Protein AF-A0AAW2J0L0-F1 (afdb_monomer_lite)

Radius of gyration: 29.51 Å; chains: 1; bounding box: 84×57×70 Å

Foldseek 3Di:
DLLVVLVVLLVVLVVLLVLLLVLLVLLLVVVVVVVVVPPPPPDDDDDDDDDDDPPPDDDDDDDDDDDDDDDDDDDDDDDDDDPPPPPPPDDDRSDPVSSVVSLVVLVVSAQDPVNLVVLLVVLVVCVVVVVLVVSLSSLVSNLSSNLLSVLSSVLSVVVVVDSDDDPVVSDSVVSSVVVVVVCVPPCSNVSDDPVSD

pLDDT: mean 77.96, std 20.09, range [37.66, 97.5]

Secondary structure (DSSP, 8-state):
-HHHHHHHHHHHHHHHHHHHHHHHHHHHHHHHHHHHHSS------------------------------------------------TT---TT-HHHHHHHHHHHHHTSPPHHHHHHHHHHHHHHHHTT-HHHHHHHHHHHHHHHHHHHHHHHHHHHHHH-----TTT--HHHHHHHHHHHGGGSGGGTTS-GGG-

Structure (mmCIF, N/CA/C/O backbone):
data_AF-A0AAW2J0L0-F1
#
_entry.id   AF-A0AAW2J0L0-F1
#
loop_
_atom_site.group_PDB
_atom_site.id
_atom_site.type_symbol
_atom_site.label_atom_id
_atom_site.label_alt_id
_atom_site.label_comp_id
_atom_site.label_asym_id
_atom_site.label_entity_id
_atom_site.label_seq_id
_atom_site.pdbx_PDB_ins_code
_atom_site.Cartn_x
_atom_site.Cartn_y
_atom_site.Cartn_z
_atom_site.occupancy
_atom_site.B_iso_or_equiv
_atom_site.auth_seq_id
_atom_site.auth_comp_id
_atom_site.auth_asym_id
_atom_site.auth_atom_id
_atom_site.pdbx_PDB_model_num
ATOM 1 N N . MET A 1 1 ? 1.566 -3.175 20.434 1.00 68.94 1 MET A N 1
ATOM 2 C CA . MET A 1 1 ? 2.032 -4.241 19.524 1.00 68.94 1 MET A CA 1
ATOM 3 C C . MET A 1 1 ? 1.519 -4.014 18.107 1.00 68.94 1 MET A C 1
ATOM 5 O O . MET A 1 1 ? 2.271 -3.437 17.339 1.00 68.94 1 MET A O 1
ATOM 9 N N . LEU A 1 2 ? 0.236 -4.248 17.801 1.00 86.75 2 LEU A N 1
ATOM 10 C CA . LEU A 1 2 ? -0.298 -4.192 16.422 1.00 86.75 2 LEU A CA 1
ATOM 11 C C . LEU A 1 2 ? -0.140 -2.842 15.687 1.00 86.75 2 LEU A C 1
ATOM 13 O O . LEU A 1 2 ? 0.216 -2.787 14.516 1.00 86.75 2 LEU A O 1
ATOM 17 N N . ASN A 1 3 ? -0.340 -1.721 16.390 1.00 90.69 3 ASN A N 1
ATOM 18 C CA . ASN A 1 3 ? -0.096 -0.388 15.819 1.00 90.69 3 ASN A CA 1
ATOM 19 C C . ASN A 1 3 ? 1.357 -0.191 15.351 1.00 90.69 3 ASN A C 1
ATOM 21 O O . ASN A 1 3 ? 1.597 0.557 14.407 1.00 90.69 3 ASN A O 1
ATOM 25 N N . GLY A 1 4 ? 2.322 -0.812 16.034 1.00 93.31 4 GLY A N 1
ATOM 26 C CA . GLY A 1 4 ? 3.730 -0.762 15.642 1.00 93.31 4 GLY A CA 1
ATOM 27 C C . GLY A 1 4 ? 3.968 -1.555 14.363 1.00 93.31 4 GLY A C 1
ATOM 28 O O . GLY A 1 4 ? 4.571 -1.031 13.436 1.00 93.31 4 GLY A O 1
ATOM 29 N N . GLU A 1 5 ? 3.398 -2.756 14.279 1.00 94.00 5 GLU A N 1
ATOM 30 C CA . GLU A 1 5 ? 3.517 -3.650 13.121 1.00 94.00 5 GLU A CA 1
ATOM 31 C C . GLU A 1 5 ? 2.968 -3.017 11.836 1.00 94.00 5 GLU A C 1
ATOM 33 O O . GLU A 1 5 ? 3.627 -3.075 10.801 1.00 94.00 5 GLU A O 1
ATOM 38 N N . TYR A 1 6 ? 1.816 -2.337 11.888 1.00 95.94 6 TYR A N 1
ATOM 39 C CA . TYR A 1 6 ? 1.281 -1.647 10.707 1.00 95.94 6 TYR A CA 1
ATOM 40 C C . TYR A 1 6 ? 2.125 -0.4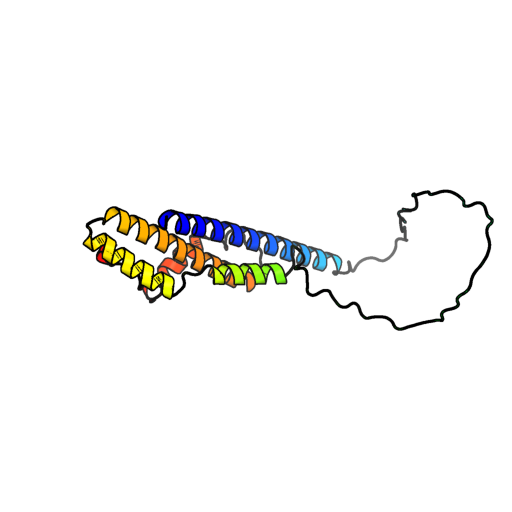45 10.276 1.00 95.94 6 TYR A C 1
ATOM 42 O O . TYR A 1 6 ? 2.307 -0.222 9.080 1.00 95.94 6 TYR A O 1
ATOM 50 N N . ASN A 1 7 ? 2.678 0.319 11.224 1.00 96.25 7 ASN A N 1
ATOM 51 C CA . ASN A 1 7 ? 3.585 1.418 10.884 1.00 96.25 7 ASN A CA 1
ATOM 52 C C . ASN A 1 7 ? 4.898 0.894 10.291 1.00 96.25 7 ASN A C 1
ATOM 54 O O . ASN A 1 7 ? 5.348 1.397 9.265 1.00 96.25 7 ASN A O 1
ATOM 58 N N . GLU A 1 8 ? 5.465 -0.162 10.873 1.00 96.56 8 GLU A N 1
ATOM 59 C CA . GLU A 1 8 ? 6.634 -0.845 10.319 1.00 96.56 8 GLU A CA 1
ATOM 60 C C . GLU A 1 8 ? 6.329 -1.421 8.927 1.00 96.56 8 GLU A C 1
ATOM 62 O O . GLU A 1 8 ? 7.157 -1.352 8.020 1.00 96.56 8 GLU A O 1
ATOM 67 N N . GLY A 1 9 ? 5.114 -1.934 8.724 1.00 96.19 9 GLY A N 1
ATOM 68 C CA . GLY A 1 9 ? 4.607 -2.369 7.428 1.00 96.19 9 GLY A CA 1
ATOM 69 C C . GLY A 1 9 ? 4.620 -1.245 6.392 1.00 96.19 9 GLY A C 1
ATOM 70 O O . GLY A 1 9 ? 5.128 -1.443 5.290 1.00 96.19 9 GLY A O 1
ATOM 71 N N . VAL A 1 10 ? 4.137 -0.047 6.746 1.00 96.56 10 VAL A N 1
ATOM 72 C CA . VAL A 1 10 ? 4.194 1.140 5.869 1.00 96.56 10 VAL A CA 1
ATOM 73 C C . VAL A 1 10 ? 5.639 1.470 5.494 1.00 96.56 10 VAL A C 1
ATOM 75 O O . VAL A 1 10 ? 5.937 1.705 4.323 1.00 96.56 10 VAL A O 1
ATOM 78 N N . GLU A 1 11 ? 6.553 1.456 6.465 1.00 97.00 11 GLU A N 1
ATOM 79 C CA . GLU A 1 11 ? 7.970 1.713 6.203 1.00 97.00 11 GLU A CA 1
ATOM 80 C C . GLU A 1 11 ? 8.593 0.658 5.284 1.00 97.00 11 GLU A C 1
ATOM 82 O O . GLU A 1 11 ? 9.362 1.000 4.385 1.00 97.00 11 GLU A O 1
ATOM 87 N N . LYS A 1 12 ? 8.271 -0.625 5.489 1.00 97.50 12 LYS A N 1
ATOM 88 C CA . LYS A 1 12 ? 8.741 -1.729 4.641 1.00 97.50 12 LYS A CA 1
ATOM 89 C C . LYS A 1 12 ? 8.243 -1.564 3.212 1.00 97.50 12 LYS A C 1
ATOM 91 O O . LYS A 1 12 ? 9.057 -1.613 2.293 1.00 97.50 12 LYS A O 1
ATOM 96 N N . VAL A 1 13 ? 6.951 -1.293 3.026 1.00 97.31 13 VAL A N 1
ATOM 97 C CA . VAL A 1 13 ? 6.368 -1.012 1.705 1.00 97.31 13 VAL A CA 1
ATOM 98 C C . VAL A 1 13 ? 7.132 0.117 1.012 1.00 97.31 13 VAL A C 1
ATOM 100 O O . VAL A 1 13 ? 7.551 -0.048 -0.133 1.00 97.31 13 VAL A O 1
ATOM 103 N N . GLY A 1 14 ? 7.397 1.221 1.718 1.00 95.50 14 GLY A N 1
ATOM 104 C CA . GLY A 1 14 ? 8.197 2.328 1.191 1.00 95.50 14 GLY A CA 1
ATOM 105 C C . GLY A 1 14 ? 9.616 1.907 0.794 1.00 95.50 14 GLY A C 1
ATOM 106 O O . GLY A 1 14 ? 10.058 2.200 -0.313 1.00 95.50 14 GLY A O 1
ATOM 107 N N . LYS A 1 15 ? 10.319 1.160 1.654 1.00 96.38 15 LYS A N 1
ATOM 108 C CA . LYS A 1 15 ? 11.684 0.665 1.386 1.00 96.38 15 LYS A CA 1
ATOM 109 C C . LYS A 1 15 ? 11.741 -0.209 0.130 1.00 96.38 15 LYS A C 1
ATOM 111 O O . LYS A 1 15 ? 12.610 -0.004 -0.719 1.00 96.38 15 LYS A O 1
ATOM 116 N N . TYR A 1 16 ? 10.815 -1.156 -0.011 1.00 96.88 16 TYR A N 1
ATOM 117 C CA . TYR A 1 16 ? 10.773 -2.050 -1.171 1.00 96.88 16 TYR A CA 1
ATOM 118 C C . TYR A 1 16 ? 10.350 -1.334 -2.453 1.00 96.88 16 TYR A C 1
ATOM 120 O O . TYR A 1 16 ? 10.916 -1.608 -3.510 1.00 96.88 16 TYR A O 1
ATOM 128 N N . LEU A 1 17 ? 9.431 -0.369 -2.366 1.00 95.00 17 LEU A N 1
ATOM 129 C CA . LEU A 1 17 ? 9.056 0.466 -3.503 1.00 95.00 17 LEU A CA 1
ATOM 130 C C . LEU A 1 17 ? 10.230 1.329 -3.988 1.00 95.00 17 LEU A C 1
ATOM 132 O O . LEU A 1 17 ? 10.528 1.348 -5.180 1.00 95.00 17 LEU A O 1
ATOM 136 N N . THR A 1 18 ? 10.940 1.995 -3.075 1.00 94.44 18 THR A N 1
ATOM 137 C CA . THR A 1 18 ? 12.140 2.774 -3.414 1.00 94.44 18 THR A CA 1
ATOM 138 C C . THR A 1 18 ? 13.200 1.889 -4.062 1.00 94.44 18 THR A C 1
ATOM 140 O O . THR A 1 18 ? 13.806 2.271 -5.064 1.00 94.44 18 THR A O 1
ATOM 143 N N . ARG A 1 19 ? 13.400 0.671 -3.537 1.00 94.19 19 ARG A N 1
ATOM 144 C CA . ARG A 1 19 ? 14.315 -0.300 -4.142 1.00 94.19 19 ARG A CA 1
ATOM 145 C C . ARG A 1 19 ? 13.888 -0.657 -5.565 1.00 94.19 19 ARG A C 1
ATOM 147 O O . ARG A 1 19 ? 14.735 -0.640 -6.453 1.00 94.19 19 ARG A O 1
ATOM 154 N N . TYR A 1 20 ? 12.606 -0.939 -5.781 1.00 93.12 20 TYR A N 1
ATOM 155 C CA . TYR A 1 20 ? 12.056 -1.242 -7.102 1.00 93.12 20 TYR A CA 1
ATOM 156 C C . TYR A 1 20 ? 12.315 -0.108 -8.101 1.00 93.12 20 TYR A C 1
ATOM 158 O O . TYR A 1 20 ? 12.868 -0.350 -9.175 1.00 93.12 20 TYR A O 1
ATOM 166 N N . LEU A 1 21 ? 12.004 1.136 -7.726 1.00 91.56 21 LEU A N 1
ATOM 167 C CA . LEU A 1 21 ? 12.214 2.301 -8.589 1.00 91.56 21 LEU A CA 1
ATOM 168 C C . LEU A 1 21 ? 13.691 2.485 -8.962 1.00 91.56 21 LEU A C 1
ATOM 170 O O . LEU A 1 21 ? 14.000 2.702 -10.133 1.00 91.56 21 LEU A O 1
ATOM 174 N N . ALA A 1 22 ? 14.605 2.317 -8.004 1.00 91.12 22 ALA A N 1
ATOM 175 C CA . ALA A 1 22 ? 16.042 2.430 -8.248 1.00 91.12 22 ALA A CA 1
ATOM 176 C C . ALA A 1 22 ? 16.577 1.330 -9.185 1.00 91.12 22 ALA A C 1
ATOM 178 O O . ALA A 1 22 ? 17.380 1.605 -10.082 1.00 91.12 22 ALA A O 1
ATOM 179 N N . VAL A 1 23 ? 16.133 0.081 -8.997 1.00 91.38 23 VAL A N 1
ATOM 180 C CA . VAL A 1 23 ? 16.499 -1.050 -9.870 1.00 91.38 23 VAL A CA 1
ATOM 181 C C . VAL A 1 23 ? 16.014 -0.782 -11.295 1.00 91.38 23 VAL A C 1
ATOM 183 O O . VAL A 1 23 ? 16.808 -0.860 -12.235 1.00 91.38 23 VAL A O 1
ATOM 186 N N . ARG A 1 24 ? 14.753 -0.362 -11.442 1.00 89.19 24 ARG A N 1
ATOM 187 C CA . ARG A 1 24 ? 14.147 -0.043 -12.736 1.00 89.19 24 ARG A CA 1
ATOM 188 C C . ARG A 1 24 ? 14.844 1.119 -13.438 1.00 89.19 24 ARG A C 1
ATOM 190 O O . ARG A 1 24 ? 15.162 1.015 -14.621 1.00 89.19 24 ARG A O 1
ATOM 197 N N . GLN A 1 25 ? 15.129 2.209 -12.726 1.00 89.06 25 GLN A N 1
ATOM 198 C CA . GLN A 1 25 ? 15.861 3.352 -13.280 1.00 89.06 25 GLN A CA 1
ATOM 199 C C . GLN A 1 25 ? 17.228 2.919 -13.818 1.00 89.06 25 GLN A C 1
ATOM 201 O O . GLN A 1 25 ? 17.591 3.265 -14.942 1.00 89.06 25 GLN A O 1
ATOM 206 N N . ARG A 1 26 ? 17.965 2.096 -13.061 1.00 88.38 26 ARG A N 1
ATOM 207 C CA . ARG A 1 26 ? 19.254 1.555 -13.504 1.00 88.38 26 ARG A CA 1
ATOM 208 C C . ARG A 1 26 ? 19.118 0.701 -14.765 1.00 88.38 26 ARG A C 1
ATOM 210 O O . ARG A 1 26 ? 19.929 0.859 -15.676 1.00 88.38 26 ARG A O 1
ATOM 217 N N . ARG A 1 27 ? 18.117 -0.184 -14.841 1.00 88.06 27 ARG A N 1
ATOM 218 C CA . ARG A 1 27 ? 17.872 -1.014 -16.032 1.00 88.06 27 ARG A CA 1
ATOM 219 C C . ARG A 1 27 ? 17.579 -0.158 -17.262 1.00 88.06 27 ARG A C 1
ATOM 221 O O . ARG A 1 27 ? 18.157 -0.410 -18.317 1.00 88.06 27 ARG A O 1
ATOM 228 N N . LEU A 1 28 ? 16.716 0.848 -17.131 1.00 87.44 28 LEU A N 1
ATOM 229 C CA . LEU A 1 28 ? 16.343 1.729 -18.240 1.00 87.44 28 LEU A CA 1
ATOM 230 C C . LEU A 1 28 ? 17.531 2.561 -18.741 1.00 87.44 28 LEU A C 1
ATOM 232 O O . LEU A 1 28 ? 17.732 2.654 -19.950 1.00 87.44 28 LEU A O 1
ATOM 236 N N . LEU A 1 29 ? 18.366 3.087 -17.837 1.00 87.44 29 LEU A N 1
ATOM 237 C CA . LEU A 1 29 ? 19.598 3.794 -18.210 1.00 87.44 29 LEU A CA 1
ATOM 238 C C . LEU A 1 29 ? 20.592 2.882 -18.941 1.00 87.44 29 LEU A C 1
ATOM 240 O O . LEU A 1 29 ? 21.160 3.281 -19.955 1.00 87.44 29 LEU A O 1
ATOM 244 N N . LEU A 1 30 ? 20.777 1.644 -18.469 1.00 86.69 30 LEU A N 1
ATOM 245 C CA . LEU A 1 30 ? 21.642 0.669 -19.141 1.00 86.69 30 LEU A CA 1
ATOM 246 C C . LEU A 1 30 ? 21.113 0.291 -20.529 1.00 86.69 30 LEU A C 1
ATOM 248 O O . LEU A 1 30 ? 21.890 0.200 -21.474 1.00 86.69 30 LEU A O 1
ATOM 252 N N . ALA A 1 31 ? 19.801 0.098 -20.672 1.00 85.88 31 ALA A N 1
ATOM 253 C CA . ALA A 1 31 ? 19.187 -0.194 -21.963 1.00 85.88 31 ALA A CA 1
ATOM 254 C C . ALA A 1 31 ? 19.334 0.977 -22.951 1.00 85.88 31 ALA A C 1
ATOM 256 O O . ALA A 1 31 ? 19.553 0.747 -24.137 1.00 85.88 31 ALA A O 1
ATOM 257 N N . ALA A 1 32 ? 19.242 2.221 -22.473 1.00 86.00 32 ALA A N 1
ATOM 258 C CA . ALA A 1 32 ? 19.484 3.405 -23.293 1.00 86.00 32 ALA A CA 1
ATOM 259 C C . ALA A 1 32 ? 20.951 3.499 -23.749 1.00 86.00 32 ALA A C 1
ATOM 261 O O . ALA A 1 32 ? 21.195 3.744 -24.926 1.00 86.00 32 ALA A O 1
ATOM 262 N N . ALA A 1 33 ? 21.907 3.235 -22.851 1.00 85.31 33 ALA A N 1
ATOM 263 C CA . ALA A 1 33 ? 23.336 3.245 -23.172 1.00 85.31 33 ALA A CA 1
ATOM 264 C C . ALA A 1 33 ? 23.723 2.174 -24.210 1.00 85.31 33 ALA A C 1
ATOM 266 O O . ALA A 1 33 ? 24.502 2.450 -25.116 1.00 85.31 33 ALA A O 1
ATOM 267 N N . LEU A 1 34 ? 23.148 0.969 -24.121 1.00 84.19 34 LEU A N 1
ATOM 268 C CA . LEU A 1 34 ? 23.377 -0.082 -25.121 1.00 84.19 34 LEU A CA 1
ATOM 269 C C . LEU A 1 34 ? 22.810 0.299 -26.495 1.00 84.19 34 LEU A C 1
ATOM 271 O O . LEU A 1 34 ? 23.477 0.102 -27.503 1.00 84.19 34 LEU A O 1
ATOM 275 N N . LYS A 1 35 ? 21.616 0.908 -26.544 1.00 81.94 35 LYS A N 1
ATOM 276 C CA . LYS A 1 35 ? 21.023 1.386 -27.806 1.00 81.94 35 LYS A CA 1
ATOM 277 C C . LYS A 1 35 ? 21.860 2.471 -28.485 1.00 81.94 35 LYS A C 1
ATOM 279 O O . LYS A 1 35 ? 21.882 2.521 -29.707 1.00 81.94 35 LYS A O 1
ATOM 284 N N . SER A 1 36 ? 22.526 3.343 -27.723 1.00 74.25 36 SER A N 1
ATOM 285 C CA . SER A 1 36 ? 23.428 4.347 -28.302 1.00 74.25 36 SER A CA 1
ATOM 286 C C . SER A 1 36 ? 24.741 3.762 -28.828 1.00 74.25 36 SER A C 1
ATOM 288 O O . SER A 1 36 ? 25.319 4.353 -29.729 1.00 74.25 36 SER A O 1
ATOM 290 N N . ASP A 1 37 ? 25.195 2.629 -28.284 1.00 65.81 37 ASP A N 1
ATOM 291 C CA . ASP A 1 37 ? 26.446 1.956 -28.679 1.00 65.81 37 ASP A CA 1
ATOM 292 C C . ASP A 1 37 ? 26.236 1.016 -29.886 1.00 65.81 37 ASP A C 1
ATOM 294 O O . ASP A 1 37 ? 27.114 0.844 -30.725 1.00 65.81 37 ASP A O 1
ATOM 298 N N . GLU A 1 38 ? 25.035 0.439 -30.020 1.00 59.69 38 GLU A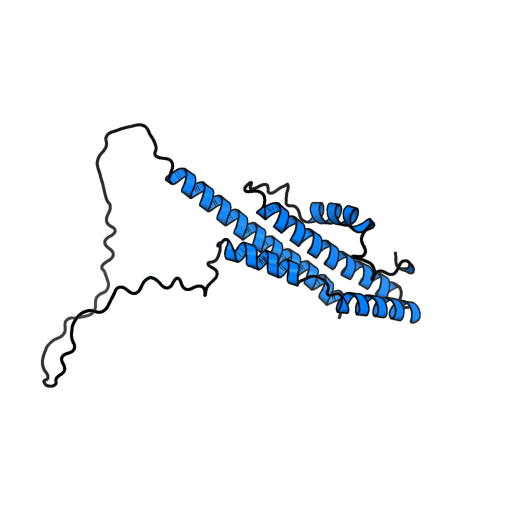 N 1
ATOM 299 C CA . GLU A 1 38 ? 24.628 -0.383 -31.172 1.00 59.69 38 GLU A CA 1
ATOM 300 C C . GLU A 1 38 ? 24.185 0.434 -32.392 1.00 59.69 38 GLU A C 1
ATOM 302 O O . GLU A 1 38 ? 23.992 -0.141 -33.462 1.00 59.69 38 GLU A O 1
ATOM 307 N N . GLN A 1 39 ? 24.007 1.751 -32.262 1.00 48.03 39 GLN A N 1
ATOM 308 C CA . GLN A 1 39 ? 23.739 2.619 -33.401 1.00 48.03 39 GLN A CA 1
ATOM 309 C C . GLN A 1 39 ? 25.068 2.803 -34.152 1.00 48.03 39 GLN A C 1
ATOM 311 O O . GLN A 1 39 ? 25.924 3.541 -33.660 1.00 48.03 39 GLN A O 1
ATOM 316 N N . PRO A 1 40 ? 25.297 2.159 -35.316 1.00 44.38 40 PRO A N 1
ATOM 317 C CA . PRO A 1 40 ? 26.503 2.435 -36.069 1.00 44.38 40 PRO A CA 1
ATOM 318 C C . PRO A 1 40 ? 26.453 3.916 -36.427 1.00 44.38 40 PRO A C 1
ATOM 320 O O . PRO A 1 40 ? 25.498 4.379 -37.059 1.00 44.38 40 PRO A O 1
ATOM 323 N N . SER A 1 41 ? 27.464 4.664 -35.999 1.00 48.31 41 SER A N 1
ATOM 324 C CA . SER A 1 41 ? 27.806 5.941 -36.602 1.00 48.31 41 SER A CA 1
ATOM 325 C C . SER A 1 41 ? 28.088 5.674 -38.080 1.00 48.31 41 SER A C 1
ATOM 327 O O . SER A 1 41 ? 29.207 5.373 -38.484 1.00 48.31 41 SER A O 1
ATOM 329 N N . HIS A 1 42 ? 27.031 5.669 -38.884 1.00 51.75 42 HIS A N 1
ATOM 330 C CA . HIS A 1 42 ? 27.130 5.804 -40.318 1.00 51.75 42 HIS A CA 1
ATOM 331 C C . HIS A 1 42 ? 27.638 7.228 -40.566 1.00 51.75 42 HIS A C 1
ATOM 333 O O . HIS A 1 42 ? 27.026 8.168 -40.053 1.00 51.75 42 HIS A O 1
ATOM 339 N N . LEU A 1 43 ? 28.709 7.338 -41.365 1.00 50.78 43 LEU A N 1
ATOM 340 C CA . LEU A 1 43 ? 29.598 8.490 -41.625 1.00 50.78 43 LEU A CA 1
ATOM 341 C C . LEU A 1 43 ? 30.765 8.568 -40.608 1.00 50.78 43 LEU A C 1
ATOM 343 O O . LEU A 1 43 ? 30.528 8.831 -39.436 1.00 50.78 43 LEU A O 1
ATOM 347 N N . ASP A 1 44 ? 32.038 8.356 -40.944 1.00 38.09 44 ASP A N 1
ATOM 348 C CA . ASP A 1 44 ? 32.730 8.333 -42.236 1.00 38.09 44 ASP A CA 1
ATOM 349 C C . ASP A 1 44 ? 33.965 7.408 -42.149 1.00 38.09 44 ASP A C 1
ATOM 351 O O . ASP A 1 44 ? 34.451 7.105 -41.055 1.00 38.09 44 ASP A O 1
ATOM 355 N N . ASP A 1 45 ? 34.410 6.937 -43.309 1.00 49.03 45 ASP A N 1
ATOM 356 C CA . ASP A 1 45 ? 35.571 6.068 -43.537 1.00 49.03 45 ASP A CA 1
ATOM 357 C C . ASP A 1 45 ? 36.886 6.709 -43.032 1.00 49.03 45 ASP A C 1
ATOM 359 O O . ASP A 1 45 ? 36.984 7.929 -42.934 1.00 49.03 45 ASP A O 1
ATOM 363 N N . GLU A 1 46 ? 37.915 5.888 -42.790 1.00 49.75 46 GLU A N 1
ATOM 364 C CA . GLU A 1 46 ? 39.303 6.282 -42.452 1.00 49.75 46 GLU A CA 1
ATOM 365 C C . GLU A 1 46 ? 39.556 6.879 -41.048 1.00 49.75 46 GLU A C 1
ATOM 367 O O . GLU A 1 46 ? 39.442 8.079 -40.818 1.00 49.75 46 GLU A O 1
ATOM 372 N N . THR A 1 47 ? 40.061 6.063 -40.111 1.00 45.34 47 THR A N 1
ATOM 373 C CA . THR A 1 47 ? 41.405 6.255 -39.515 1.00 45.34 47 THR A CA 1
ATOM 374 C C . THR A 1 47 ? 41.756 5.071 -38.604 1.00 45.34 47 THR A C 1
ATOM 376 O O . THR A 1 47 ? 40.979 4.617 -37.766 1.00 45.34 47 THR A O 1
ATOM 379 N N . ALA A 1 48 ? 42.965 4.566 -38.818 1.00 44.47 48 ALA A N 1
ATOM 380 C CA . ALA A 1 48 ? 43.526 3.324 -38.322 1.00 44.47 48 ALA A CA 1
ATOM 381 C C . ALA A 1 48 ? 43.540 3.100 -36.795 1.00 44.47 48 ALA A C 1
ATOM 383 O O . ALA A 1 48 ? 43.739 3.988 -35.969 1.00 44.47 48 ALA A O 1
ATOM 384 N N . SER A 1 49 ? 43.434 1.808 -36.490 1.00 49.78 49 SER A N 1
ATOM 385 C CA . SER A 1 49 ? 43.744 1.066 -35.270 1.00 49.78 49 SER A CA 1
ATOM 386 C C . SER A 1 49 ? 44.740 1.696 -34.291 1.00 49.78 49 SER A C 1
ATOM 388 O O . SER A 1 49 ? 45.893 1.911 -34.649 1.00 49.78 49 SER A O 1
ATOM 390 N N . GLN A 1 50 ? 44.373 1.733 -33.004 1.00 46.75 50 GLN A N 1
ATOM 391 C CA . GLN A 1 50 ? 45.292 1.386 -31.910 1.00 46.75 50 GLN A CA 1
ATOM 392 C C . GLN A 1 50 ? 44.545 0.619 -30.812 1.00 46.75 50 GLN A C 1
ATOM 394 O O . GLN A 1 50 ? 43.774 1.173 -30.035 1.00 46.75 50 GLN A O 1
ATOM 399 N N . ALA A 1 51 ? 44.791 -0.690 -30.759 1.00 47.91 51 ALA A N 1
ATOM 400 C CA . ALA A 1 51 ? 44.451 -1.529 -29.623 1.00 47.91 51 ALA A CA 1
ATOM 401 C C . ALA A 1 51 ? 45.490 -1.291 -28.516 1.00 47.91 51 ALA A C 1
ATOM 403 O O . ALA A 1 51 ? 46.639 -1.714 -28.648 1.00 47.91 51 ALA A O 1
ATOM 404 N N . SER A 1 52 ? 45.112 -0.632 -27.420 1.00 47.22 52 SER A N 1
ATOM 405 C CA . SER A 1 52 ? 45.943 -0.594 -26.215 1.00 47.22 52 SER A CA 1
ATOM 406 C C . SER A 1 52 ? 45.682 -1.855 -25.389 1.00 47.22 52 SER A C 1
ATOM 408 O O . SER A 1 52 ? 44.728 -1.978 -24.622 1.00 47.22 52 SER A O 1
ATOM 410 N N . SER A 1 53 ? 46.533 -2.858 -25.592 1.00 51.59 53 SER A N 1
ATOM 411 C CA . SER A 1 53 ? 46.560 -4.061 -24.768 1.00 51.59 53 SER A CA 1
ATOM 412 C C . SER A 1 53 ? 47.036 -3.706 -23.357 1.00 51.59 53 SER A C 1
ATOM 414 O O . SER A 1 53 ? 48.224 -3.454 -23.145 1.00 51.59 53 SER A O 1
ATOM 416 N N . ASN A 1 54 ? 46.138 -3.730 -22.372 1.00 50.41 54 ASN A N 1
ATOM 417 C CA . ASN A 1 54 ? 46.537 -3.728 -20.967 1.00 50.41 54 ASN A CA 1
ATOM 418 C C . ASN A 1 54 ? 47.197 -5.074 -20.633 1.00 50.41 54 ASN A C 1
ATOM 420 O O . ASN A 1 54 ? 46.535 -6.076 -20.365 1.00 50.41 54 ASN A O 1
ATOM 424 N N . PHE A 1 55 ? 48.526 -5.082 -20.657 1.00 46.81 55 PHE A N 1
ATOM 425 C CA . PHE A 1 55 ? 49.370 -6.146 -20.131 1.00 46.81 55 PHE A CA 1
ATOM 426 C C . PHE A 1 55 ? 49.173 -6.252 -18.606 1.00 46.81 55 PHE A C 1
ATOM 428 O O . PHE A 1 55 ? 49.837 -5.576 -17.826 1.00 46.81 55 PHE A O 1
ATOM 435 N N . SER A 1 56 ? 48.238 -7.094 -18.157 1.00 53.22 56 SER A N 1
ATOM 436 C CA . SER A 1 56 ? 48.209 -7.597 -16.778 1.00 53.22 56 SER A CA 1
ATOM 437 C C . SER A 1 56 ? 48.872 -8.967 -16.743 1.00 53.22 56 SER A C 1
ATOM 439 O O . SER A 1 56 ? 48.271 -9.976 -17.097 1.00 53.22 56 SER A O 1
ATOM 441 N N . GLY A 1 57 ? 50.129 -8.989 -16.307 1.00 60.19 57 GLY A N 1
ATOM 442 C CA . GLY A 1 57 ? 50.924 -10.206 -16.188 1.00 60.19 57 GLY A CA 1
ATOM 443 C C . GLY A 1 57 ? 52.023 -10.073 -15.141 1.00 60.19 57 GLY A C 1
ATOM 444 O O . GLY A 1 57 ? 53.175 -10.371 -15.424 1.00 60.19 57 GLY A O 1
ATOM 445 N N . MET A 1 58 ? 51.689 -9.591 -13.941 1.00 58.03 58 MET A N 1
ATOM 446 C CA . MET A 1 58 ? 52.610 -9.573 -12.803 1.00 58.03 58 MET A CA 1
ATOM 447 C C . MET A 1 58 ? 51.981 -10.272 -11.598 1.00 58.03 58 MET A C 1
ATOM 449 O O . MET A 1 58 ? 51.217 -9.684 -10.840 1.00 58.03 58 MET A O 1
ATOM 453 N N . SER A 1 59 ? 52.325 -11.547 -11.426 1.00 55.19 59 SER A N 1
ATOM 454 C CA . SER A 1 59 ? 52.415 -12.219 -10.126 1.00 55.19 59 SER A CA 1
ATOM 455 C C . SER A 1 59 ? 53.397 -13.379 -10.257 1.00 55.19 59 SER A C 1
ATOM 457 O O . SER A 1 59 ? 53.177 -14.340 -10.989 1.00 55.19 59 SER A O 1
ATOM 459 N N . ALA A 1 60 ? 54.526 -13.204 -9.583 1.00 59.81 60 ALA A N 1
ATOM 460 C CA . ALA A 1 60 ? 55.614 -14.147 -9.426 1.00 59.81 60 ALA A CA 1
ATOM 461 C C . ALA A 1 60 ? 55.235 -15.267 -8.451 1.00 59.81 60 ALA A C 1
ATOM 463 O O . ALA A 1 60 ? 54.625 -14.948 -7.444 1.00 59.81 60 ALA A O 1
ATOM 464 N N . TYR A 1 61 ? 55.688 -16.505 -8.692 1.00 54.59 61 TYR A N 1
ATOM 465 C CA . TYR A 1 61 ? 56.336 -17.349 -7.673 1.00 54.59 61 TYR A CA 1
ATOM 466 C C . TYR A 1 61 ? 57.308 -18.340 -8.338 1.00 54.59 61 TYR A C 1
ATOM 468 O O . TYR A 1 61 ? 56.922 -19.281 -9.022 1.00 54.59 61 TYR A O 1
ATOM 476 N N . THR A 1 62 ? 58.590 -18.022 -8.153 1.00 62.12 62 THR A N 1
ATOM 477 C CA . THR A 1 62 ? 59.752 -18.887 -7.885 1.00 62.12 62 THR A CA 1
ATOM 478 C C . THR A 1 62 ? 59.888 -20.238 -8.604 1.00 62.12 62 THR A C 1
ATOM 480 O O . THR A 1 62 ? 59.196 -21.213 -8.329 1.00 62.12 62 THR A O 1
ATOM 483 N N . THR A 1 63 ? 60.934 -20.283 -9.428 1.00 47.06 63 THR A N 1
ATOM 484 C CA . THR A 1 63 ? 61.684 -21.430 -9.959 1.00 47.06 63 THR A CA 1
ATOM 485 C C . THR A 1 63 ? 61.788 -22.634 -9.020 1.00 47.06 63 THR A C 1
ATOM 487 O O . THR A 1 63 ? 62.386 -22.553 -7.949 1.00 47.06 63 THR A O 1
ATOM 490 N N . GLY A 1 64 ? 61.290 -23.778 -9.494 1.00 45.94 64 GLY A N 1
ATOM 491 C CA . GLY A 1 64 ? 61.561 -25.095 -8.930 1.00 45.94 64 GLY A CA 1
ATOM 492 C C . GLY A 1 64 ? 62.933 -25.632 -9.347 1.00 45.94 64 GLY A C 1
ATOM 493 O O . GLY A 1 64 ? 63.302 -25.592 -10.521 1.00 45.94 64 GLY A O 1
ATOM 494 N N . THR A 1 65 ? 63.668 -26.190 -8.387 1.00 48.88 65 THR A N 1
ATOM 495 C CA . THR A 1 65 ? 64.831 -27.050 -8.625 1.00 48.88 65 THR A CA 1
ATOM 496 C C . THR A 1 65 ? 64.469 -28.506 -8.322 1.00 48.88 65 THR A C 1
ATOM 498 O O . THR A 1 65 ? 63.763 -28.836 -7.374 1.00 48.88 65 THR A O 1
ATOM 501 N N . ARG A 1 66 ? 64.903 -29.377 -9.235 1.00 43.03 66 ARG A N 1
ATOM 502 C CA . ARG A 1 66 ? 64.611 -30.812 -9.340 1.00 43.03 66 ARG A CA 1
ATOM 503 C C . ARG A 1 66 ? 65.094 -31.630 -8.131 1.00 43.03 66 ARG A C 1
ATOM 505 O O . ARG A 1 66 ? 66.196 -31.383 -7.655 1.00 43.03 66 ARG A O 1
ATOM 512 N N . LYS A 1 67 ? 64.382 -32.733 -7.834 1.00 41.47 67 LYS A N 1
ATOM 513 C CA . LYS A 1 67 ? 64.832 -34.151 -7.964 1.00 41.47 67 LYS A CA 1
ATOM 514 C C . LYS A 1 67 ? 64.191 -35.044 -6.883 1.00 41.47 67 LYS A C 1
ATOM 516 O O . LYS A 1 67 ? 64.534 -34.939 -5.715 1.00 41.47 67 LYS A O 1
ATOM 521 N N . GLY A 1 68 ? 63.315 -35.966 -7.289 1.00 41.88 68 GLY A N 1
ATOM 522 C CA . GLY A 1 68 ? 62.774 -37.025 -6.427 1.00 41.88 68 GLY A CA 1
ATOM 523 C C . GLY A 1 68 ? 61.717 -37.859 -7.154 1.00 41.88 68 GLY A C 1
ATOM 524 O O . GLY A 1 68 ? 60.818 -37.305 -7.771 1.00 41.88 68 GLY A O 1
ATOM 525 N N . SER A 1 69 ? 61.903 -39.173 -7.160 1.00 41.88 69 SER A N 1
ATOM 526 C CA . SER A 1 69 ? 61.340 -40.166 -8.084 1.00 41.88 69 SER A CA 1
ATOM 527 C C . SER A 1 69 ? 59.894 -40.624 -7.807 1.00 41.88 69 SER A C 1
ATOM 529 O O . SER A 1 69 ? 59.402 -40.498 -6.695 1.00 41.88 69 SER A O 1
ATOM 531 N N . SER A 1 70 ? 59.339 -41.341 -8.803 1.00 40.44 70 SER A N 1
ATOM 532 C CA . SER A 1 70 ? 58.396 -42.475 -8.678 1.00 40.44 70 SER A CA 1
ATOM 533 C C . SER A 1 70 ? 56.903 -42.195 -8.413 1.00 40.44 70 SER A C 1
ATOM 535 O O . SER A 1 70 ? 56.490 -42.067 -7.267 1.00 40.44 70 SER A O 1
ATOM 537 N N . ALA A 1 71 ? 56.078 -42.276 -9.468 1.00 37.94 71 ALA A N 1
ATOM 538 C CA . ALA A 1 71 ? 55.047 -43.317 -9.673 1.00 37.94 71 ALA A CA 1
ATOM 539 C C . ALA A 1 71 ? 53.900 -42.847 -10.596 1.00 37.94 71 ALA A C 1
ATOM 541 O O . ALA A 1 71 ? 53.496 -41.691 -10.618 1.00 37.94 71 ALA A O 1
ATOM 542 N N . SER A 1 72 ? 53.418 -43.813 -11.373 1.00 41.78 72 SER A N 1
ATOM 543 C CA . SER A 1 72 ? 52.370 -43.838 -12.399 1.00 41.78 72 SER A CA 1
ATOM 544 C C . SER A 1 72 ? 51.062 -43.089 -12.116 1.00 41.78 72 SER A C 1
ATOM 546 O O . SER A 1 72 ? 50.493 -43.222 -11.037 1.00 41.78 72 SER A O 1
ATOM 548 N N . THR A 1 73 ? 50.455 -42.510 -13.156 1.00 40.50 73 THR A N 1
ATOM 549 C CA . THR A 1 73 ? 49.278 -43.095 -13.845 1.00 40.50 73 THR A CA 1
ATOM 550 C C . THR A 1 73 ? 48.800 -42.182 -14.977 1.00 40.50 73 THR A C 1
ATOM 552 O O . THR A 1 73 ? 48.625 -40.978 -14.831 1.00 40.50 73 THR A O 1
ATOM 555 N N . SER A 1 74 ? 48.619 -42.790 -16.142 1.00 46.34 74 SER A N 1
ATOM 556 C CA . SER A 1 74 ? 47.990 -42.241 -17.339 1.00 46.34 74 SER A CA 1
ATOM 557 C C . SER A 1 74 ? 46.483 -42.081 -17.148 1.00 46.34 74 SER A C 1
ATOM 559 O O . SER A 1 74 ? 45.848 -43.068 -16.790 1.00 46.34 74 SER A O 1
ATOM 561 N N . PHE A 1 75 ? 45.900 -40.936 -17.519 1.00 43.12 75 PHE A N 1
ATOM 562 C CA . PHE A 1 75 ? 44.509 -40.892 -17.984 1.00 43.12 75 PHE A CA 1
ATOM 563 C C . PHE A 1 75 ? 44.319 -39.906 -19.139 1.00 43.12 75 PHE A C 1
ATOM 565 O O . PHE A 1 75 ? 44.954 -38.859 -19.235 1.00 43.12 75 PHE A O 1
ATOM 572 N N . SER A 1 76 ? 43.468 -40.354 -20.049 1.00 39.44 76 SER A N 1
ATOM 573 C CA . SER A 1 76 ? 43.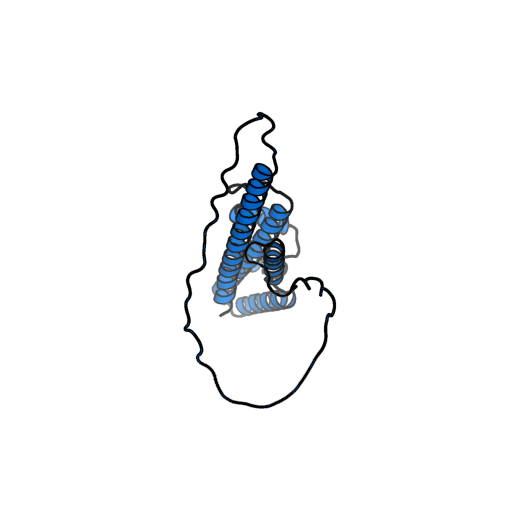278 -39.968 -21.436 1.00 39.44 76 SER A CA 1
ATOM 574 C C . SER A 1 76 ? 42.406 -38.731 -21.668 1.00 39.44 76 SER A C 1
ATOM 576 O O . SER A 1 76 ? 41.539 -38.369 -20.880 1.00 39.44 76 SER A O 1
ATOM 578 N N . THR A 1 77 ? 42.644 -38.169 -22.848 1.00 39.31 77 THR A N 1
ATOM 579 C CA . THR A 1 77 ? 41.862 -37.267 -23.703 1.00 39.31 77 THR A CA 1
ATOM 580 C C . THR A 1 77 ? 40.345 -37.117 -23.486 1.00 39.31 77 THR A C 1
ATOM 582 O O . THR A 1 77 ? 39.596 -38.087 -23.417 1.00 39.31 77 THR A O 1
ATOM 585 N N . SER A 1 78 ? 39.926 -35.848 -23.606 1.00 45.66 78 SER A N 1
ATOM 586 C CA . SER A 1 78 ? 38.703 -35.318 -24.239 1.00 45.66 78 SER A CA 1
ATOM 587 C C . SER A 1 78 ? 37.329 -35.826 -23.782 1.00 45.66 78 SER A C 1
ATOM 589 O O . SER A 1 78 ? 36.834 -36.848 -24.251 1.00 45.66 78 SER A O 1
ATOM 591 N N . THR A 1 79 ? 36.602 -34.972 -23.057 1.00 42.81 79 THR A N 1
ATOM 592 C CA . THR A 1 79 ? 35.134 -35.018 -23.020 1.00 42.81 79 THR A CA 1
ATOM 593 C C . THR A 1 79 ? 34.535 -33.618 -23.109 1.00 42.81 79 THR A C 1
ATOM 595 O O . THR A 1 79 ? 34.681 -32.820 -22.189 1.00 42.81 79 THR A O 1
ATOM 598 N N . LYS A 1 80 ? 33.834 -33.387 -24.226 1.00 37.66 80 LYS A N 1
ATOM 599 C CA . LYS A 1 80 ? 32.613 -32.581 -24.397 1.00 37.66 80 LYS A CA 1
ATOM 600 C C . LYS A 1 80 ? 32.544 -31.220 -23.697 1.00 37.66 80 LYS A C 1
ATOM 602 O O . LYS A 1 80 ? 32.395 -31.125 -22.481 1.00 37.66 80 LYS A O 1
ATOM 607 N N . GLY A 1 81 ? 32.445 -30.180 -24.530 1.00 45.34 81 GLY A N 1
ATOM 608 C CA . GLY A 1 81 ? 31.910 -28.876 -24.158 1.00 45.34 81 GLY A CA 1
ATOM 609 C C . GLY A 1 81 ? 30.613 -29.024 -23.365 1.00 45.34 81 GLY A C 1
ATOM 610 O O . GLY A 1 81 ? 29.562 -29.376 -23.901 1.00 45.34 81 GLY A O 1
ATOM 611 N N . ARG A 1 82 ? 30.704 -28.772 -22.060 1.00 44.19 82 ARG A N 1
ATOM 612 C CA . ARG A 1 82 ? 29.541 -28.590 -21.202 1.00 44.19 82 ARG A CA 1
ATOM 613 C C . ARG A 1 82 ? 29.015 -27.195 -21.489 1.00 44.19 82 ARG A C 1
ATOM 615 O O . ARG A 1 82 ? 29.669 -26.201 -21.176 1.00 44.19 82 ARG A O 1
ATOM 622 N N . GLY A 1 83 ? 27.844 -27.146 -22.122 1.00 45.75 83 GLY A N 1
ATOM 623 C CA . GLY A 1 83 ? 27.056 -25.931 -22.249 1.00 45.75 83 GLY A CA 1
ATOM 624 C C . GLY A 1 83 ? 27.002 -25.217 -20.904 1.00 45.75 83 GLY A C 1
ATOM 625 O O . GLY A 1 83 ? 26.847 -25.858 -19.863 1.00 45.75 83 GLY A O 1
ATOM 626 N N . ARG A 1 84 ? 27.183 -23.892 -20.933 1.00 51.56 84 ARG A N 1
ATOM 627 C CA . ARG A 1 84 ? 27.008 -23.016 -19.773 1.00 51.56 84 ARG A CA 1
ATOM 628 C C . ARG A 1 84 ? 25.614 -23.275 -19.218 1.00 51.56 84 ARG A C 1
ATOM 630 O O . ARG A 1 84 ? 24.635 -22.706 -19.696 1.00 51.56 84 ARG A O 1
ATOM 637 N N . GLN A 1 85 ? 25.533 -24.130 -18.207 1.00 54.09 85 GLN A N 1
ATOM 638 C CA . GLN A 1 85 ? 24.393 -24.212 -17.322 1.00 54.09 85 GLN A CA 1
ATOM 639 C C . GLN A 1 85 ? 24.323 -22.831 -16.673 1.00 54.09 85 GLN A C 1
ATOM 641 O O . GLN A 1 85 ? 25.093 -22.505 -15.771 1.00 54.09 85 GLN A O 1
ATOM 646 N N . ARG A 1 86 ? 23.501 -21.951 -17.256 1.00 56.88 86 ARG A N 1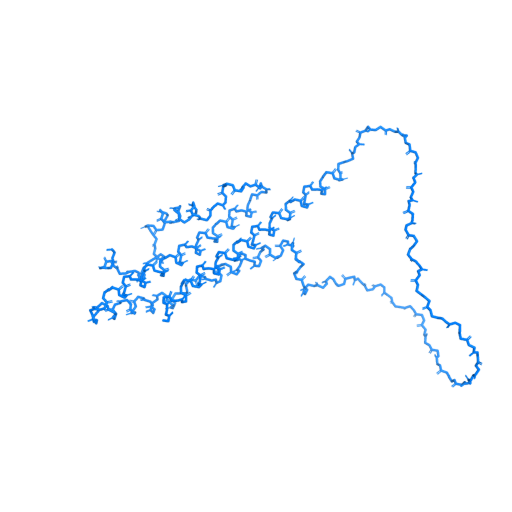
ATOM 647 C CA . ARG A 1 86 ? 23.206 -20.632 -16.708 1.00 56.88 86 ARG A CA 1
ATOM 648 C C . ARG A 1 86 ? 22.669 -20.893 -15.311 1.00 56.88 86 ARG A C 1
ATOM 650 O O . ARG A 1 86 ? 21.562 -21.404 -15.166 1.00 56.88 86 ARG A O 1
ATOM 657 N N . ASN A 1 87 ? 23.488 -20.618 -14.302 1.00 50.09 87 ASN A N 1
ATOM 658 C CA . ASN A 1 87 ? 23.113 -20.716 -12.903 1.00 50.09 87 ASN A CA 1
ATOM 659 C C . ASN A 1 87 ? 21.871 -19.840 -12.673 1.00 50.09 87 ASN A C 1
ATOM 661 O O . ASN A 1 87 ? 21.996 -18.637 -12.462 1.00 50.09 87 ASN A O 1
ATOM 665 N N . ARG A 1 88 ? 20.679 -20.448 -12.702 1.00 55.06 88 ARG A N 1
ATOM 666 C CA . ARG A 1 88 ? 19.380 -19.869 -12.308 1.00 55.06 88 ARG A CA 1
ATOM 667 C C . ARG A 1 88 ? 19.290 -19.671 -10.784 1.00 55.06 88 ARG A C 1
ATOM 669 O O . ARG A 1 88 ? 18.281 -19.980 -10.172 1.00 55.06 88 ARG A O 1
ATOM 676 N N . GLY A 1 89 ? 20.380 -19.255 -10.146 1.00 55.31 89 GLY A N 1
ATOM 677 C CA . GLY A 1 89 ? 20.504 -19.308 -8.686 1.00 55.31 89 GLY A CA 1
ATOM 678 C C . GLY A 1 89 ? 20.821 -17.982 -8.014 1.00 55.31 89 GLY A C 1
ATOM 679 O O . GLY A 1 89 ? 20.836 -17.923 -6.792 1.00 55.31 89 GLY A O 1
ATOM 680 N N . LYS A 1 90 ? 21.120 -16.922 -8.768 1.00 59.88 90 LYS A N 1
ATOM 681 C CA . LYS A 1 90 ? 21.459 -15.620 -8.190 1.00 59.88 90 LYS A CA 1
ATOM 682 C C . LYS A 1 90 ? 20.803 -14.543 -9.036 1.00 59.88 90 LYS A C 1
ATOM 684 O O . LYS A 1 90 ? 21.247 -14.308 -10.158 1.00 59.88 90 LYS A O 1
ATOM 689 N N . ILE A 1 91 ? 19.744 -13.928 -8.508 1.00 56.72 91 ILE A N 1
ATOM 690 C CA . ILE A 1 91 ? 19.184 -12.696 -9.066 1.00 56.72 91 ILE A CA 1
ATOM 691 C C . ILE A 1 91 ? 20.352 -11.716 -9.160 1.00 56.72 91 ILE A C 1
ATOM 693 O O . ILE A 1 91 ? 20.962 -11.353 -8.151 1.00 56.72 91 ILE A O 1
ATOM 697 N N . ARG A 1 92 ? 20.746 -11.365 -10.385 1.00 61.88 92 ARG A N 1
ATOM 698 C CA . ARG A 1 92 ? 21.808 -10.383 -10.580 1.00 61.88 92 ARG A CA 1
ATOM 699 C C . ARG A 1 92 ? 21.236 -9.045 -10.136 1.00 61.88 92 ARG A C 1
ATOM 701 O O . ARG A 1 92 ? 20.178 -8.658 -10.623 1.00 61.88 92 ARG A O 1
ATOM 708 N N . ALA A 1 93 ? 21.927 -8.356 -9.233 1.00 60.09 93 ALA A N 1
ATOM 709 C CA . ALA A 1 93 ? 21.514 -7.024 -8.811 1.00 60.09 93 ALA A CA 1
ATOM 710 C C . ALA A 1 93 ? 21.343 -6.121 -10.048 1.00 60.09 93 ALA A C 1
ATOM 712 O O . ALA A 1 93 ? 22.276 -5.992 -10.847 1.00 60.09 93 ALA A O 1
ATOM 713 N N . GLY A 1 94 ? 20.161 -5.533 -10.223 1.00 65.94 94 GLY A N 1
ATOM 714 C CA . GLY A 1 94 ? 19.788 -4.752 -11.402 1.00 65.94 94 GLY A CA 1
ATOM 715 C C . GLY A 1 94 ? 19.183 -5.551 -12.564 1.00 65.94 94 GLY A C 1
ATOM 716 O O . GLY A 1 94 ? 19.129 -5.019 -13.669 1.00 65.94 94 GLY A O 1
ATOM 717 N N . SER A 1 95 ? 18.799 -6.819 -12.376 1.00 72.69 95 SER A N 1
ATOM 718 C CA . SER A 1 95 ? 18.165 -7.631 -13.432 1.00 72.69 95 SER A CA 1
ATOM 719 C C . SER A 1 95 ? 16.638 -7.469 -13.464 1.00 72.69 95 SER A C 1
ATOM 721 O O . SER A 1 95 ? 16.046 -7.185 -12.424 1.00 72.69 95 SER A O 1
ATOM 723 N N . PRO A 1 96 ? 15.981 -7.713 -14.618 1.00 78.38 96 PRO A N 1
ATOM 724 C CA . PRO A 1 96 ? 14.516 -7.751 -14.704 1.00 78.38 96 PRO A CA 1
ATOM 725 C C . PRO A 1 96 ? 13.875 -8.718 -13.696 1.00 78.38 96 PRO A C 1
ATOM 727 O O . PRO A 1 96 ? 12.801 -8.448 -13.169 1.00 78.38 96 PRO A O 1
ATOM 730 N N . ASP A 1 97 ? 14.569 -9.813 -13.372 1.00 85.62 97 ASP A N 1
ATOM 731 C CA . ASP A 1 97 ? 14.122 -10.787 -12.374 1.00 85.62 97 ASP A CA 1
ATOM 732 C C . ASP A 1 97 ? 14.077 -10.183 -10.954 1.00 85.62 97 ASP A C 1
ATOM 734 O O . ASP A 1 97 ? 13.230 -10.568 -10.152 1.00 85.62 97 ASP A O 1
ATOM 738 N N . GLU A 1 98 ? 14.947 -9.210 -10.638 1.00 88.25 98 GLU A N 1
ATOM 739 C CA . GLU A 1 98 ? 14.886 -8.465 -9.369 1.00 88.25 98 GLU A CA 1
ATOM 740 C C . GLU A 1 98 ? 13.653 -7.559 -9.320 1.00 88.25 98 GLU A C 1
ATOM 742 O O . GLU A 1 98 ? 12.966 -7.523 -8.302 1.00 88.25 98 GLU A O 1
ATOM 747 N N . GLU A 1 99 ? 13.353 -6.851 -10.416 1.00 89.31 99 GLU A N 1
ATOM 748 C CA . GLU A 1 99 ? 12.164 -5.992 -10.514 1.00 89.31 99 GLU A CA 1
ATOM 749 C C . GLU A 1 99 ? 10.893 -6.810 -10.268 1.00 89.31 99 GLU A C 1
ATOM 751 O O . GLU A 1 99 ? 10.080 -6.445 -9.418 1.00 89.31 99 GLU A O 1
ATOM 756 N N . MET A 1 100 ? 10.768 -7.960 -10.936 1.00 90.81 100 MET A N 1
ATOM 757 C CA . MET A 1 100 ? 9.627 -8.861 -10.773 1.00 90.81 100 MET A CA 1
ATOM 758 C C . MET A 1 100 ? 9.504 -9.408 -9.349 1.00 90.81 100 MET A C 1
ATOM 760 O O . MET A 1 100 ? 8.411 -9.387 -8.781 1.00 90.81 100 MET A O 1
ATOM 764 N N . ALA A 1 101 ? 10.616 -9.843 -8.750 1.00 93.12 101 ALA A N 1
ATOM 765 C CA . ALA A 1 101 ? 10.628 -10.347 -7.380 1.00 93.12 101 ALA A CA 1
ATOM 766 C C . ALA A 1 101 ? 10.211 -9.272 -6.362 1.00 93.12 101 ALA A C 1
ATOM 768 O O . ALA A 1 101 ? 9.504 -9.569 -5.400 1.00 93.12 101 ALA A O 1
ATOM 769 N N . LEU A 1 102 ? 10.601 -8.009 -6.574 1.00 94.50 102 LEU A N 1
ATOM 770 C CA . LEU A 1 102 ? 10.193 -6.895 -5.713 1.00 94.50 102 LEU A CA 1
ATOM 771 C C . LEU A 1 102 ? 8.692 -6.611 -5.816 1.00 94.50 102 LEU A C 1
ATOM 773 O O . LEU A 1 102 ? 8.048 -6.361 -4.796 1.00 94.50 102 LEU A O 1
ATOM 777 N N . VAL A 1 103 ? 8.118 -6.688 -7.019 1.00 95.19 103 VAL A N 1
ATOM 778 C CA . VAL A 1 103 ? 6.669 -6.527 -7.209 1.00 95.19 103 VAL A CA 1
ATOM 779 C C . VAL A 1 103 ? 5.897 -7.668 -6.556 1.00 95.19 103 VAL A C 1
ATOM 781 O O . VAL A 1 103 ? 4.913 -7.424 -5.857 1.00 95.19 103 VAL A O 1
ATOM 784 N N . GLU A 1 104 ? 6.340 -8.908 -6.745 1.00 96.06 104 GLU A N 1
ATOM 785 C CA . GLU A 1 104 ? 5.737 -10.073 -6.096 1.00 96.06 104 GLU A CA 1
ATOM 786 C C . GLU A 1 104 ? 5.811 -9.958 -4.569 1.00 96.06 104 GLU A C 1
ATOM 788 O O . GLU A 1 104 ? 4.821 -10.187 -3.875 1.00 96.06 104 GLU A O 1
ATOM 793 N N . HIS A 1 105 ? 6.944 -9.497 -4.039 1.00 96.62 105 HIS A N 1
ATOM 794 C CA . HIS A 1 105 ? 7.095 -9.268 -2.609 1.00 96.62 105 HIS A CA 1
ATOM 795 C C . HIS A 1 105 ? 6.144 -8.179 -2.085 1.00 96.62 105 HIS A C 1
ATOM 797 O O . HIS A 1 105 ? 5.494 -8.377 -1.057 1.00 96.62 105 HIS A O 1
ATOM 803 N N . LEU A 1 106 ? 5.990 -7.061 -2.808 1.00 96.81 106 LEU A N 1
ATOM 804 C CA . LEU A 1 106 ? 5.009 -6.014 -2.484 1.00 96.81 106 LEU A CA 1
ATOM 805 C C . LEU A 1 106 ? 3.570 -6.552 -2.474 1.00 96.81 106 LEU A C 1
ATOM 807 O O . LEU A 1 106 ? 2.787 -6.176 -1.600 1.00 96.81 106 LEU A O 1
ATOM 811 N N . LYS A 1 107 ? 3.219 -7.463 -3.389 1.00 96.62 107 LYS A N 1
ATOM 812 C CA . LYS A 1 107 ? 1.914 -8.153 -3.394 1.00 96.62 107 LYS A CA 1
ATOM 813 C C . LYS A 1 107 ? 1.750 -9.078 -2.185 1.00 96.62 107 LYS A C 1
ATOM 815 O O . LYS A 1 107 ? 0.691 -9.082 -1.556 1.00 96.62 107 LYS A O 1
ATOM 820 N N . GLY A 1 108 ? 2.807 -9.807 -1.829 1.00 96.06 108 GLY A N 1
ATOM 821 C CA . GLY A 1 108 ? 2.846 -10.700 -0.669 1.00 96.06 108 GLY A CA 1
ATOM 822 C C . GLY A 1 108 ? 2.720 -9.989 0.683 1.00 96.06 108 GLY A C 1
ATOM 823 O O . GLY A 1 108 ? 2.279 -10.600 1.647 1.00 96.06 108 GLY A O 1
ATOM 824 N N . MET A 1 109 ? 3.042 -8.693 0.755 1.00 96.12 109 MET A N 1
ATOM 825 C CA . MET A 1 109 ? 2.835 -7.863 1.952 1.00 96.12 109 MET A CA 1
ATOM 826 C C . MET A 1 109 ? 1.374 -7.432 2.175 1.00 96.12 109 MET A C 1
ATOM 828 O O . MET A 1 109 ? 1.097 -6.698 3.119 1.00 96.12 109 MET A O 1
ATOM 832 N N . SER A 1 110 ? 0.434 -7.822 1.311 1.00 94.75 110 SER A N 1
ATOM 833 C CA . SER A 1 110 ? -0.981 -7.473 1.481 1.00 94.75 110 SER A CA 1
ATOM 834 C C . SER A 1 110 ? -1.585 -8.064 2.761 1.00 94.75 110 SER A C 1
ATOM 836 O O . SER A 1 110 ? -1.164 -9.106 3.264 1.00 94.75 110 SER A O 1
ATOM 838 N N . LEU A 1 111 ? -2.603 -7.384 3.298 1.00 92.94 111 LEU A N 1
ATOM 839 C CA . LEU A 1 111 ? -3.330 -7.867 4.467 1.00 92.94 111 LEU A CA 1
ATOM 840 C C . LEU A 1 111 ? -4.131 -9.119 4.080 1.00 92.94 111 LEU A C 1
ATOM 842 O O . LEU A 1 111 ? -5.006 -9.055 3.211 1.00 92.94 111 LEU A O 1
ATOM 846 N N . THR A 1 112 ? -3.825 -10.251 4.714 1.00 94.56 112 THR A N 1
ATOM 847 C CA . THR A 1 112 ? -4.508 -11.521 4.440 1.00 94.56 112 THR A CA 1
ATOM 848 C C . THR A 1 112 ? -5.967 -11.460 4.888 1.00 94.56 112 THR A C 1
ATOM 850 O O . THR A 1 112 ? -6.332 -10.689 5.777 1.00 94.56 112 THR A O 1
ATOM 853 N N . GLU A 1 113 ? -6.823 -12.290 4.293 1.00 93.31 113 GLU A N 1
ATOM 854 C CA . GLU A 1 113 ? -8.248 -12.300 4.645 1.00 93.31 113 GLU A CA 1
ATOM 855 C C . GLU A 1 113 ? -8.481 -12.717 6.108 1.00 93.31 113 GLU A C 1
ATOM 857 O O . GLU A 1 113 ? -9.305 -12.123 6.803 1.00 93.31 113 GLU A O 1
ATOM 862 N N . GLY A 1 114 ? -7.669 -13.653 6.616 1.00 94.88 114 GLY A N 1
ATOM 863 C CA . GLY A 1 114 ? -7.637 -14.001 8.039 1.00 94.88 114 GLY A CA 1
ATOM 864 C C . GLY A 1 114 ? -7.310 -12.788 8.914 1.00 94.88 114 GLY A C 1
ATOM 865 O O . GLY A 1 114 ? -8.098 -12.443 9.793 1.00 94.88 114 GLY A O 1
ATOM 866 N N . ALA A 1 115 ? -6.233 -12.059 8.600 1.00 93.88 115 ALA A N 1
ATOM 867 C CA . ALA A 1 115 ? -5.838 -10.867 9.351 1.00 93.88 115 ALA A CA 1
ATOM 868 C C . ALA A 1 115 ? -6.908 -9.760 9.324 1.00 93.88 115 ALA A C 1
ATOM 870 O O . ALA A 1 115 ? -7.126 -9.092 10.333 1.00 93.88 115 ALA A O 1
ATOM 871 N N . LYS A 1 116 ? -7.627 -9.581 8.207 1.00 94.88 116 LYS A N 1
ATOM 872 C CA . LYS A 1 116 ? -8.770 -8.650 8.135 1.00 94.88 116 LYS A CA 1
ATOM 873 C C . LYS A 1 116 ? -9.900 -9.055 9.080 1.00 94.88 116 LYS A C 1
ATOM 875 O O . LYS A 1 116 ? -10.465 -8.197 9.759 1.00 94.88 116 LYS A O 1
ATOM 880 N N . SER A 1 117 ? -10.234 -10.345 9.128 1.00 95.25 117 SER A N 1
ATOM 881 C CA . SER A 1 117 ? -11.297 -10.858 10.001 1.00 95.25 117 SER A CA 1
ATOM 882 C C . SER A 1 117 ? -10.947 -10.713 11.489 1.00 95.25 117 SER A C 1
ATOM 884 O O . SER A 1 117 ? -11.782 -10.283 12.293 1.00 95.25 117 SER A O 1
ATOM 886 N N . GLU A 1 118 ? -9.687 -10.965 11.844 1.00 95.94 118 GLU A N 1
ATOM 887 C CA . GLU A 1 118 ? -9.156 -10.768 13.193 1.00 95.94 118 GLU A CA 1
ATOM 888 C C . GLU A 1 118 ? -9.133 -9.284 13.568 1.00 95.94 118 GLU A C 1
ATOM 890 O O . GLU A 1 118 ? -9.614 -8.911 14.639 1.00 95.94 118 GLU A O 1
ATOM 895 N N . LEU A 1 119 ? -8.670 -8.417 12.661 1.00 95.88 119 LEU A N 1
ATOM 896 C CA . LEU A 1 119 ? -8.664 -6.967 12.851 1.00 95.88 119 LEU A CA 1
ATOM 897 C C . LEU A 1 119 ? -10.078 -6.428 13.092 1.00 95.88 119 LEU A C 1
ATOM 899 O O . LEU A 1 119 ? -10.284 -5.643 14.017 1.00 95.88 119 LEU A O 1
ATOM 903 N N . LYS A 1 120 ? -11.067 -6.882 12.316 1.00 96.25 120 LYS A N 1
ATOM 904 C CA . LYS A 1 120 ? -12.475 -6.512 12.506 1.00 96.25 120 LYS A CA 1
ATOM 905 C C . LYS A 1 120 ? -12.980 -6.906 13.895 1.00 96.25 120 LYS A C 1
ATOM 907 O O . LYS A 1 120 ? -13.570 -6.086 14.596 1.00 96.25 120 LYS A O 1
ATOM 912 N N . THR A 1 121 ? -12.724 -8.146 14.307 1.00 96.56 121 THR A N 1
ATOM 913 C CA . THR A 1 121 ? -13.143 -8.671 15.618 1.00 96.56 121 THR A CA 1
ATOM 914 C C . THR A 1 121 ? -12.468 -7.922 16.769 1.00 96.56 121 THR A C 1
ATOM 916 O O . THR A 1 121 ? -13.109 -7.603 17.775 1.00 96.56 121 THR A O 1
ATOM 919 N N . LEU A 1 122 ? -11.192 -7.568 16.603 1.00 96.19 122 LEU A N 1
ATOM 920 C CA . LEU A 1 122 ? -10.443 -6.767 17.564 1.00 96.19 122 LEU A CA 1
ATOM 921 C C . LEU A 1 122 ? -11.013 -5.349 17.688 1.00 96.19 122 LEU A C 1
ATOM 923 O O . LEU A 1 122 ? -11.209 -4.870 18.803 1.00 96.19 122 LEU A O 1
ATOM 927 N N . LEU A 1 123 ? -11.323 -4.687 16.569 1.00 96.19 123 LEU A N 1
ATOM 928 C CA . LEU A 1 123 ? -11.942 -3.357 16.582 1.00 96.19 123 LEU A CA 1
ATOM 929 C C . LEU A 1 123 ? -13.294 -3.373 17.306 1.00 96.19 123 LEU A C 1
ATOM 931 O O . LEU A 1 123 ? -13.555 -2.485 18.115 1.00 96.19 123 LEU A O 1
ATOM 935 N N . ILE A 1 124 ? -14.124 -4.395 17.070 1.00 96.06 124 ILE A N 1
ATOM 936 C CA . ILE A 1 124 ? -15.403 -4.571 17.778 1.00 96.06 124 ILE A CA 1
ATOM 937 C C . ILE A 1 124 ? -15.164 -4.730 19.284 1.00 96.06 124 ILE A C 1
ATOM 939 O O . ILE A 1 124 ? -15.787 -4.029 20.079 1.00 96.06 124 ILE A O 1
ATOM 943 N N . SER A 1 125 ? -14.226 -5.595 19.677 1.00 96.81 125 SER A N 1
ATOM 944 C CA . SER A 1 125 ? -13.891 -5.829 21.087 1.00 96.81 125 SER A CA 1
ATOM 945 C C . SER A 1 125 ? -13.415 -4.554 21.791 1.00 96.81 125 SER A C 1
ATOM 947 O O . SER A 1 125 ? -13.866 -4.261 22.895 1.00 96.81 125 SER A O 1
ATOM 949 N N . LEU A 1 126 ? -12.556 -3.756 21.148 1.00 95.81 126 LEU A N 1
ATOM 950 C CA . LEU A 1 126 ? -12.079 -2.485 21.707 1.00 95.81 126 LEU A CA 1
ATOM 951 C C . LEU A 1 126 ? -13.226 -1.493 21.930 1.00 95.81 126 LEU A C 1
ATOM 953 O O . LEU A 1 126 ? -13.292 -0.855 22.978 1.00 95.81 126 LEU A O 1
ATOM 957 N N . VAL A 1 127 ? -14.166 -1.401 20.986 1.00 95.62 127 VAL A N 1
ATOM 958 C CA . VAL A 1 127 ? -15.361 -0.558 21.144 1.00 95.62 127 VAL A CA 1
ATOM 959 C C . VAL A 1 127 ? -16.236 -1.049 22.297 1.00 95.62 127 VAL A C 1
ATOM 961 O O . VAL A 1 127 ? -16.682 -0.242 23.110 1.00 95.62 127 VAL A O 1
ATOM 964 N N . MET A 1 128 ? -16.440 -2.363 22.427 1.00 95.69 128 MET A N 1
ATOM 965 C CA . MET A 1 128 ? -17.211 -2.940 23.537 1.00 95.69 128 MET A CA 1
ATOM 966 C C . MET A 1 128 ? -16.581 -2.655 24.907 1.00 95.69 128 MET A C 1
ATOM 968 O O . MET A 1 128 ? -17.303 -2.456 25.882 1.00 95.69 128 MET A O 1
ATOM 972 N N . LEU A 1 129 ? -15.250 -2.585 24.973 1.00 96.88 129 LEU A N 1
ATOM 973 C CA . LEU A 1 129 ? -14.497 -2.228 26.179 1.00 96.88 129 LEU A CA 1
ATOM 974 C C . LEU A 1 129 ? -14.395 -0.710 26.412 1.00 96.88 129 LEU A C 1
ATOM 976 O O . LEU A 1 129 ? -13.750 -0.292 27.368 1.00 96.88 129 LEU A O 1
ATOM 980 N N . ARG A 1 130 ? -15.047 0.114 25.577 1.00 94.88 130 ARG A N 1
ATOM 981 C CA . ARG A 1 130 ? -14.988 1.590 25.593 1.00 94.88 130 ARG A CA 1
ATOM 982 C C . ARG A 1 130 ? -13.593 2.175 25.334 1.00 94.88 130 ARG A C 1
ATOM 984 O O . ARG A 1 130 ? -13.334 3.332 25.642 1.00 94.88 130 ARG A O 1
ATOM 991 N N . GLU A 1 131 ? -12.725 1.409 24.681 1.00 95.62 131 GLU A N 1
ATOM 992 C CA . GLU A 1 131 ? -11.373 1.800 24.266 1.00 95.62 131 GLU A CA 1
ATOM 993 C C . GLU A 1 131 ? -11.376 2.401 22.848 1.00 95.62 131 GLU A C 1
ATOM 995 O O . GLU A 1 131 ? -10.637 1.989 21.946 1.00 95.62 131 GLU A O 1
ATOM 1000 N N . GLU A 1 132 ? -12.255 3.377 22.615 1.00 95.25 132 GLU A N 1
ATOM 1001 C CA . GLU A 1 132 ? -12.515 3.913 21.274 1.00 95.25 132 GLU A CA 1
ATOM 1002 C C . GLU A 1 132 ? -11.313 4.633 20.661 1.00 95.25 132 GLU A C 1
ATOM 1004 O O . GLU A 1 132 ? -11.088 4.535 19.456 1.00 95.25 132 GLU A O 1
ATOM 1009 N N . ASP A 1 133 ? -10.522 5.349 21.462 1.00 94.94 133 ASP A N 1
ATOM 1010 C CA . ASP A 1 133 ? -9.334 6.052 20.968 1.00 94.94 133 ASP A CA 1
ATOM 1011 C C . ASP A 1 133 ? -8.287 5.073 20.442 1.00 94.94 133 ASP A C 1
ATOM 1013 O O . ASP A 1 133 ? -7.704 5.275 19.369 1.00 94.94 133 ASP A O 1
ATOM 1017 N N . THR A 1 134 ? -8.102 3.964 21.159 1.00 94.94 134 THR A N 1
ATOM 1018 C CA . THR A 1 134 ? -7.228 2.869 20.746 1.00 94.94 134 THR A CA 1
ATOM 1019 C C . THR A 1 134 ? -7.747 2.227 19.461 1.00 94.94 134 THR A C 1
ATOM 1021 O O . THR A 1 134 ? -6.967 2.012 18.527 1.00 94.94 134 THR A O 1
ATOM 1024 N N . ALA A 1 135 ? -9.061 1.997 19.365 1.00 95.81 135 ALA A N 1
ATOM 1025 C CA . ALA A 1 135 ? -9.702 1.447 18.174 1.00 95.81 135 ALA A CA 1
ATOM 1026 C C . ALA A 1 135 ? -9.577 2.380 16.955 1.00 95.81 135 ALA A C 1
ATOM 1028 O O . ALA A 1 135 ? -9.157 1.938 15.885 1.00 95.81 135 ALA A O 1
ATOM 1029 N N . ARG A 1 136 ? -9.850 3.685 17.113 1.00 96.00 136 ARG A N 1
ATOM 1030 C CA . ARG A 1 136 ? -9.686 4.706 16.059 1.00 96.00 136 ARG A CA 1
ATOM 1031 C C . ARG A 1 136 ? -8.245 4.776 15.576 1.00 96.00 136 ARG A C 1
ATOM 1033 O O . ARG A 1 136 ? -7.994 4.821 14.372 1.00 96.00 136 ARG A O 1
ATOM 1040 N N . LYS A 1 137 ? -7.282 4.777 16.502 1.00 96.06 137 LYS A N 1
ATOM 1041 C CA . LYS A 1 137 ? -5.857 4.785 16.155 1.00 96.06 137 LYS A CA 1
ATOM 1042 C C . LYS A 1 137 ? -5.479 3.539 15.356 1.00 96.06 137 LYS A C 1
ATOM 1044 O O . LYS A 1 137 ? -4.793 3.675 14.348 1.00 96.06 137 LYS A O 1
ATOM 1049 N N . LEU A 1 138 ? -5.954 2.366 15.775 1.00 96.38 138 LEU A N 1
ATOM 1050 C CA . LEU A 1 138 ? -5.694 1.101 15.092 1.00 96.38 138 LEU A CA 1
ATOM 1051 C C . LEU A 1 138 ? -6.312 1.036 13.694 1.00 96.38 138 LEU A C 1
ATOM 1053 O O . LEU A 1 138 ? -5.649 0.628 12.745 1.00 96.38 138 LEU A O 1
ATOM 1057 N N . GLN A 1 139 ? -7.560 1.482 13.547 1.00 95.69 139 GLN A N 1
ATOM 1058 C CA . GLN A 1 139 ? -8.222 1.531 12.247 1.00 95.69 139 GLN A CA 1
ATOM 1059 C C . GLN A 1 139 ? -7.458 2.437 11.272 1.00 95.69 139 GLN A C 1
ATOM 1061 O O . GLN A 1 139 ? -7.194 2.032 10.143 1.00 95.69 139 GLN A O 1
ATOM 1066 N N . ARG A 1 140 ? -7.027 3.625 11.717 1.00 95.31 140 ARG A N 1
ATOM 1067 C CA . ARG A 1 140 ? -6.273 4.571 10.875 1.00 95.31 140 ARG A CA 1
ATOM 1068 C C . ARG A 1 140 ? -4.900 4.040 10.460 1.00 95.31 140 ARG A C 1
ATOM 1070 O O . ARG A 1 140 ? -4.492 4.246 9.319 1.00 95.31 140 ARG A O 1
ATOM 1077 N N . THR A 1 141 ? -4.166 3.383 11.360 1.00 96.25 141 THR A N 1
ATOM 1078 C CA . THR A 1 141 ? -2.840 2.824 11.034 1.00 96.25 141 THR A CA 1
ATOM 1079 C C . THR A 1 141 ? -2.951 1.641 10.075 1.00 96.25 141 THR A C 1
ATOM 1081 O O . THR A 1 141 ? -2.191 1.584 9.108 1.00 96.25 141 THR A O 1
ATOM 1084 N N . ALA A 1 142 ? -3.924 0.750 10.279 1.00 95.69 142 ALA A N 1
ATOM 1085 C CA . ALA A 1 142 ? -4.190 -0.367 9.377 1.00 95.69 142 ALA A CA 1
ATOM 1086 C C . ALA A 1 142 ? -4.692 0.102 7.997 1.00 95.69 142 ALA A C 1
ATOM 1088 O O . ALA A 1 142 ? -4.230 -0.398 6.972 1.00 95.69 142 ALA A O 1
ATOM 1089 N N . GLU A 1 143 ? -5.572 1.111 7.951 1.00 95.00 143 GLU A N 1
ATOM 1090 C CA . GLU A 1 143 ? -6.028 1.726 6.697 1.00 95.00 143 GLU A CA 1
ATOM 1091 C C . GLU A 1 143 ? -4.844 2.314 5.929 1.00 95.00 143 GLU A C 1
ATOM 1093 O O . GLU A 1 143 ? -4.673 2.033 4.742 1.00 95.00 143 GLU A O 1
ATOM 1098 N N . LYS A 1 144 ? -3.996 3.095 6.613 1.00 95.38 144 LYS A N 1
ATOM 1099 C CA . LYS A 1 144 ? -2.792 3.679 6.018 1.00 95.38 144 LYS A CA 1
ATOM 1100 C C . LYS A 1 144 ? -1.895 2.595 5.425 1.00 95.38 144 LYS A C 1
ATOM 1102 O O . LYS A 1 144 ? -1.464 2.738 4.286 1.00 95.38 144 LYS A O 1
ATOM 1107 N N . PHE A 1 145 ? -1.648 1.515 6.165 1.00 96.38 145 PHE A N 1
ATOM 1108 C CA . PHE A 1 145 ? -0.862 0.382 5.681 1.00 96.38 145 PHE A CA 1
ATOM 1109 C C . PHE A 1 145 ? -1.442 -0.231 4.405 1.00 96.38 145 PHE A C 1
ATOM 1111 O O . PHE A 1 145 ? -0.738 -0.318 3.397 1.00 96.38 145 PHE A O 1
ATOM 1118 N N . GLN A 1 146 ? -2.723 -0.598 4.420 1.00 95.69 146 GLN A N 1
ATOM 1119 C CA . GLN A 1 146 ? -3.368 -1.230 3.273 1.00 95.69 146 GLN A CA 1
ATOM 1120 C C . GLN A 1 146 ? -3.408 -0.298 2.051 1.00 95.69 146 GLN A C 1
ATOM 1122 O O . GLN A 1 146 ? -3.098 -0.736 0.945 1.00 95.69 146 GLN A O 1
ATOM 1127 N N . LEU A 1 147 ? -3.710 0.994 2.235 1.00 95.12 147 LEU A N 1
ATOM 1128 C CA . LEU A 1 147 ? -3.669 1.982 1.151 1.00 95.12 147 LEU A CA 1
ATOM 1129 C C . LEU A 1 147 ? -2.261 2.139 0.572 1.00 95.12 147 LEU A C 1
ATOM 1131 O O . LEU A 1 147 ? -2.104 2.122 -0.648 1.00 95.12 147 LEU A O 1
ATOM 1135 N N . SER A 1 148 ? -1.239 2.273 1.422 1.00 95.94 148 SER A N 1
ATOM 1136 C CA . SER A 1 148 ? 0.154 2.379 0.977 1.00 95.94 148 SER A CA 1
ATOM 1137 C C . SER A 1 148 ? 0.598 1.136 0.210 1.00 95.94 148 SER A C 1
ATOM 1139 O O . SER A 1 148 ? 1.239 1.268 -0.830 1.00 95.94 148 SER A O 1
ATOM 1141 N N . GLN A 1 149 ? 0.230 -0.060 0.676 1.00 96.62 149 GLN A N 1
ATOM 1142 C CA . GLN A 1 149 ? 0.556 -1.320 0.010 1.00 96.62 149 GLN A CA 1
ATOM 1143 C C . GLN A 1 149 ? -0.123 -1.429 -1.363 1.00 96.62 149 GLN A C 1
ATOM 1145 O O . GLN A 1 149 ? 0.557 -1.679 -2.359 1.00 96.62 149 GLN A O 1
ATOM 1150 N N . MET A 1 150 ? -1.432 -1.168 -1.447 1.00 95.69 150 MET A N 1
ATOM 1151 C CA . MET A 1 150 ? -2.171 -1.201 -2.714 1.00 95.69 150 MET A CA 1
ATOM 1152 C C . MET A 1 150 ? -1.634 -0.169 -3.712 1.00 95.69 150 MET A C 1
ATOM 1154 O O . MET A 1 150 ? -1.448 -0.480 -4.889 1.00 95.69 150 MET A O 1
ATOM 1158 N N . ALA A 1 151 ? -1.342 1.045 -3.239 1.00 95.69 151 ALA A N 1
ATOM 1159 C CA . ALA A 1 151 ? -0.762 2.108 -4.049 1.00 95.69 151 ALA A CA 1
ATOM 1160 C C . ALA A 1 151 ? 0.631 1.741 -4.573 1.00 95.69 151 ALA A C 1
ATOM 1162 O O . ALA A 1 151 ? 0.900 1.945 -5.753 1.00 95.69 151 ALA A O 1
ATOM 1163 N N . ALA A 1 152 ? 1.494 1.162 -3.732 1.00 96.06 152 ALA A N 1
ATOM 1164 C CA . ALA A 1 152 ? 2.831 0.735 -4.132 1.00 96.06 152 ALA A CA 1
ATOM 1165 C C . ALA A 1 152 ? 2.794 -0.375 -5.191 1.00 96.06 152 ALA A C 1
ATOM 1167 O O . ALA A 1 152 ? 3.531 -0.302 -6.172 1.00 96.06 152 ALA A O 1
ATOM 1168 N N . VAL A 1 153 ? 1.913 -1.372 -5.033 1.00 95.75 153 VAL A N 1
ATOM 1169 C CA . VAL A 1 153 ? 1.729 -2.436 -6.034 1.00 95.75 153 VAL A CA 1
ATOM 1170 C C . VAL A 1 153 ? 1.251 -1.851 -7.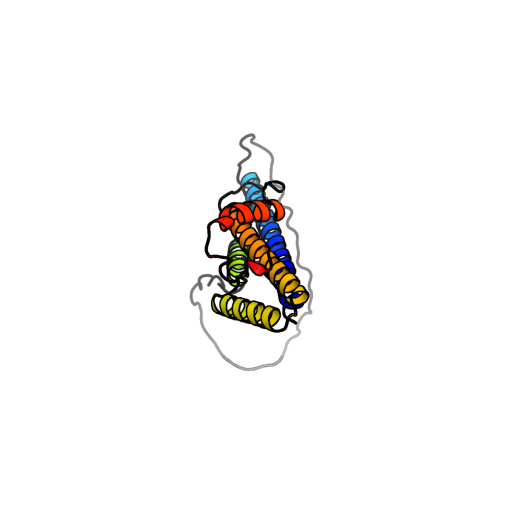357 1.00 95.75 153 VAL A C 1
ATOM 1172 O O . VAL A 1 153 ? 1.847 -2.133 -8.392 1.00 95.75 153 VAL A O 1
ATOM 1175 N N . LYS A 1 154 ? 0.221 -0.999 -7.328 1.00 94.19 154 LYS A N 1
ATOM 1176 C CA . LYS A 1 154 ? -0.337 -0.377 -8.535 1.00 94.19 154 LYS A CA 1
ATOM 1177 C C . LYS A 1 154 ? 0.666 0.513 -9.251 1.00 94.19 154 LYS A C 1
ATOM 1179 O O . LYS A 1 154 ? 0.794 0.431 -10.465 1.00 94.19 154 LYS A O 1
ATOM 1184 N N . LEU A 1 155 ? 1.419 1.309 -8.498 1.00 93.88 155 LEU A N 1
ATOM 1185 C CA . LEU A 1 155 ? 2.501 2.123 -9.037 1.00 93.88 155 LEU A CA 1
ATOM 1186 C C . LEU A 1 155 ? 3.556 1.248 -9.715 1.00 93.88 155 LEU A C 1
ATOM 1188 O O . LEU A 1 155 ? 3.987 1.562 -10.823 1.00 93.88 155 LEU A O 1
ATOM 1192 N N . ALA A 1 156 ? 3.958 0.149 -9.077 1.00 92.81 156 ALA A N 1
ATOM 1193 C CA . ALA A 1 156 ? 4.963 -0.735 -9.640 1.00 92.81 156 ALA A CA 1
ATOM 1194 C C . ALA A 1 156 ? 4.462 -1.448 -10.908 1.00 92.81 156 ALA A C 1
ATOM 1196 O O . ALA A 1 156 ? 5.200 -1.502 -11.889 1.00 92.81 156 ALA A O 1
ATOM 1197 N N . GLU A 1 157 ? 3.211 -1.918 -10.922 1.00 92.56 157 GLU A N 1
ATOM 1198 C CA . GLU A 1 157 ? 2.551 -2.496 -12.102 1.00 92.56 157 GLU A CA 1
ATOM 1199 C C . GLU A 1 157 ? 2.476 -1.504 -13.267 1.00 92.56 157 GLU A C 1
ATOM 1201 O O . GLU A 1 157 ? 2.946 -1.813 -14.363 1.00 92.56 157 GLU A O 1
ATOM 1206 N N . ASP A 1 158 ? 1.972 -0.293 -13.022 1.00 91.12 158 ASP A N 1
ATOM 1207 C CA . ASP A 1 158 ? 1.862 0.752 -14.044 1.00 91.12 158 ASP A CA 1
ATOM 1208 C C . ASP A 1 158 ? 3.259 1.128 -14.578 1.00 91.12 158 ASP A C 1
ATOM 1210 O O . ASP A 1 158 ? 3.461 1.252 -15.790 1.00 91.12 158 ASP A O 1
ATOM 1214 N N . ALA A 1 159 ? 4.265 1.209 -13.701 1.00 89.00 159 ALA A N 1
ATOM 1215 C CA . ALA A 1 159 ? 5.649 1.458 -14.092 1.00 89.00 159 ALA A CA 1
ATOM 1216 C C . ALA A 1 159 ? 6.262 0.326 -14.938 1.00 89.00 159 ALA A C 1
ATOM 1218 O O . ALA A 1 159 ? 7.120 0.609 -15.773 1.00 89.00 159 ALA A O 1
ATOM 1219 N N . MET A 1 160 ? 5.846 -0.936 -14.774 1.00 84.81 160 MET A N 1
ATOM 1220 C CA . MET A 1 160 ? 6.334 -2.040 -15.621 1.00 84.81 160 MET A CA 1
ATOM 1221 C C . MET A 1 160 ? 5.818 -1.946 -17.060 1.00 84.81 160 MET A C 1
ATOM 1223 O O . MET A 1 160 ? 6.513 -2.362 -17.981 1.00 84.81 160 MET A O 1
ATOM 1227 N N . THR A 1 161 ? 4.621 -1.391 -17.269 1.00 85.12 161 THR A N 1
ATOM 1228 C CA . THR A 1 161 ? 4.017 -1.284 -18.613 1.00 85.12 161 THR A CA 1
ATOM 1229 C C . THR A 1 161 ? 4.619 -0.175 -19.476 1.00 85.12 161 THR A C 1
ATOM 1231 O O . THR A 1 161 ? 4.434 -0.155 -20.690 1.00 85.12 161 THR A O 1
ATOM 1234 N N . THR A 1 162 ? 5.333 0.763 -18.857 1.00 82.69 162 THR A N 1
ATOM 1235 C CA . THR A 1 162 ? 5.875 1.951 -19.515 1.00 82.69 162 THR A CA 1
ATOM 1236 C C . THR A 1 162 ? 7.399 1.890 -19.482 1.00 82.69 162 THR A C 1
ATOM 1238 O O . THR A 1 162 ? 7.958 1.661 -18.424 1.00 82.69 162 THR A O 1
ATOM 1241 N N . ASP A 1 163 ? 8.099 2.153 -20.588 1.00 76.19 163 ASP A N 1
ATOM 1242 C CA . ASP A 1 163 ? 9.580 2.216 -20.609 1.00 76.19 163 ASP A CA 1
ATOM 1243 C C . ASP A 1 163 ? 10.136 3.630 -20.350 1.00 76.19 163 ASP A C 1
ATOM 1245 O O . ASP A 1 163 ? 11.345 3.859 -20.340 1.00 76.19 163 ASP A O 1
ATOM 1249 N N . LYS A 1 164 ? 9.256 4.609 -20.124 1.00 74.50 164 LYS A N 1
ATOM 1250 C CA . LYS A 1 164 ? 9.650 5.984 -19.805 1.00 74.50 164 LYS A CA 1
ATOM 1251 C C . LYS A 1 164 ? 10.088 6.096 -18.341 1.00 74.50 164 LYS A C 1
ATOM 1253 O O . LYS A 1 164 ? 9.466 5.526 -17.434 1.00 74.50 164 LYS A O 1
ATOM 1258 N N . ILE A 1 165 ? 11.165 6.848 -18.123 1.00 68.12 165 ILE A N 1
ATOM 1259 C CA . ILE A 1 165 ? 11.572 7.333 -16.804 1.00 68.12 165 ILE A CA 1
ATOM 1260 C C . ILE A 1 165 ? 10.819 8.645 -16.592 1.00 68.12 165 ILE A C 1
ATOM 1262 O O . ILE A 1 165 ? 11.150 9.648 -17.214 1.00 68.12 165 ILE A O 1
ATOM 1266 N N . ASP A 1 166 ? 9.776 8.622 -15.768 1.00 68.50 166 ASP A N 1
ATOM 1267 C CA . ASP A 1 166 ? 9.068 9.834 -15.355 1.00 68.50 166 ASP A CA 1
ATOM 1268 C C . ASP A 1 166 ? 8.964 9.864 -13.829 1.00 68.50 166 ASP A C 1
ATOM 1270 O O . ASP A 1 166 ? 8.094 9.240 -13.220 1.00 68.50 166 ASP A O 1
ATOM 1274 N N . GLU A 1 167 ? 9.907 10.571 -13.216 1.00 65.00 167 GLU A N 1
ATOM 1275 C CA . GLU A 1 167 ? 10.073 10.671 -11.766 1.00 65.00 167 GLU A CA 1
ATOM 1276 C C . GLU A 1 167 ? 8.903 11.406 -11.088 1.00 65.00 167 GLU A C 1
ATOM 1278 O O . GLU A 1 167 ? 8.584 11.137 -9.931 1.00 65.00 167 GLU A O 1
ATOM 1283 N N . HIS A 1 168 ? 8.186 12.268 -11.819 1.00 63.72 168 HIS A N 1
ATOM 1284 C CA . HIS A 1 168 ? 7.046 13.020 -11.287 1.00 63.72 168 HIS A CA 1
ATOM 1285 C C . HIS A 1 168 ? 5.723 12.250 -11.390 1.00 63.72 168 HIS A C 1
ATOM 1287 O O . HIS A 1 168 ? 4.819 12.440 -10.566 1.00 63.72 168 HIS A O 1
ATOM 1293 N N . THR A 1 169 ? 5.600 11.345 -12.362 1.00 67.00 169 THR A N 1
ATOM 1294 C CA . THR A 1 169 ? 4.380 10.546 -12.541 1.00 67.00 169 THR A CA 1
ATOM 1295 C C . THR A 1 169 ? 4.268 9.397 -11.537 1.00 67.00 169 THR A C 1
ATOM 1297 O O . THR A 1 169 ? 3.154 9.081 -11.110 1.00 67.00 169 THR A O 1
ATOM 1300 N N . PHE A 1 170 ? 5.389 8.826 -11.086 1.00 75.06 170 PHE A N 1
ATOM 1301 C CA . PHE A 1 170 ? 5.423 7.688 -10.155 1.00 75.06 170 PHE A CA 1
ATOM 1302 C C . PHE A 1 170 ? 5.621 8.106 -8.689 1.00 75.06 170 PHE A C 1
ATOM 1304 O O . PHE A 1 170 ? 6.510 7.614 -7.998 1.00 75.06 170 PHE A O 1
ATOM 1311 N N . THR A 1 171 ? 4.764 8.998 -8.187 1.00 84.69 171 THR A N 1
ATOM 1312 C CA . THR A 1 171 ? 4.751 9.397 -6.770 1.00 84.69 171 THR A CA 1
ATOM 1313 C C . THR A 1 171 ? 3.756 8.563 -5.960 1.00 84.69 171 THR A C 1
ATOM 1315 O O . THR A 1 171 ? 2.576 8.472 -6.308 1.00 84.69 171 THR A O 1
ATOM 1318 N N . LEU A 1 172 ? 4.211 7.968 -4.848 1.00 85.62 172 LEU A N 1
ATOM 1319 C CA . LEU A 1 172 ? 3.372 7.108 -4.000 1.00 85.62 172 LEU A CA 1
ATOM 1320 C C . LEU A 1 172 ? 2.117 7.840 -3.503 1.00 85.62 172 LEU A C 1
ATOM 1322 O O . LEU A 1 172 ? 1.025 7.283 -3.568 1.00 85.62 172 LEU A O 1
ATOM 1326 N N . ASP A 1 173 ? 2.246 9.100 -3.086 1.00 88.38 173 ASP A N 1
ATOM 1327 C CA . ASP A 1 173 ? 1.123 9.891 -2.570 1.00 88.38 173 ASP A CA 1
ATOM 1328 C C . ASP A 1 173 ? 0.006 10.069 -3.603 1.00 88.38 173 ASP A C 1
ATOM 1330 O O . ASP A 1 173 ? -1.178 9.949 -3.276 1.00 88.38 173 ASP A O 1
ATOM 1334 N N . ARG A 1 174 ? 0.359 10.279 -4.877 1.00 88.88 174 ARG A N 1
ATOM 1335 C CA . ARG A 1 174 ? -0.618 10.379 -5.969 1.00 88.88 174 ARG A CA 1
ATOM 1336 C C . ARG A 1 174 ? -1.383 9.070 -6.140 1.00 88.88 174 ARG A C 1
ATOM 1338 O O . ARG A 1 174 ? -2.604 9.094 -6.305 1.00 88.88 174 ARG A O 1
ATOM 1345 N N . TYR A 1 175 ? -0.683 7.939 -6.071 1.00 91.25 175 TYR A N 1
ATOM 1346 C CA . TYR A 1 175 ? -1.311 6.622 -6.142 1.00 91.25 175 TYR A CA 1
ATOM 1347 C C . TYR A 1 175 ? -2.174 6.336 -4.913 1.00 91.25 175 TYR A C 1
ATOM 1349 O O . TYR A 1 175 ? -3.277 5.830 -5.075 1.00 91.25 175 TYR A O 1
ATOM 1357 N N . VAL A 1 176 ? -1.760 6.737 -3.709 1.00 91.50 176 VAL A N 1
ATOM 1358 C CA . VAL A 1 176 ? -2.597 6.623 -2.502 1.00 91.50 176 VAL A CA 1
ATOM 1359 C C . VAL A 1 176 ? -3.904 7.399 -2.672 1.00 91.50 176 VAL A C 1
ATOM 1361 O O . VAL A 1 176 ? -4.972 6.860 -2.389 1.00 91.50 176 VAL A O 1
ATOM 1364 N N . GLN A 1 177 ? -3.858 8.629 -3.197 1.00 90.94 177 GLN A N 1
ATOM 1365 C CA . GLN A 1 177 ? -5.069 9.418 -3.457 1.00 90.94 177 GLN A CA 1
ATOM 1366 C C . GLN A 1 177 ? -5.955 8.804 -4.549 1.00 90.94 177 GLN A C 1
ATOM 1368 O O . GLN A 1 177 ? -7.179 8.815 -4.424 1.00 90.94 177 GLN A O 1
ATOM 1373 N N . LYS A 1 178 ? -5.355 8.256 -5.613 1.00 90.25 178 LYS A N 1
ATOM 1374 C CA . LYS A 1 178 ? -6.078 7.550 -6.684 1.00 90.25 178 LYS A CA 1
ATOM 1375 C C . LYS A 1 178 ? -6.789 6.308 -6.138 1.00 90.25 178 LYS A C 1
ATOM 1377 O O . LYS A 1 178 ? -7.999 6.185 -6.291 1.00 90.25 178 LYS A O 1
ATOM 1382 N N . ILE A 1 179 ? -6.064 5.452 -5.421 1.00 90.50 179 ILE A N 1
ATOM 1383 C CA . ILE A 1 179 ? -6.597 4.222 -4.825 1.00 90.50 179 ILE A CA 1
ATOM 1384 C C . ILE A 1 179 ? -7.670 4.534 -3.791 1.00 90.50 179 ILE A C 1
ATOM 1386 O O . ILE A 1 179 ? -8.718 3.901 -3.792 1.00 90.50 179 ILE A O 1
ATOM 1390 N N . ARG A 1 180 ? -7.482 5.560 -2.957 1.00 88.75 180 ARG A N 1
ATOM 1391 C CA . ARG A 1 180 ? -8.518 5.974 -2.007 1.00 88.75 180 ARG A CA 1
ATOM 1392 C C . ARG A 1 180 ? -9.843 6.314 -2.703 1.00 88.75 180 ARG A C 1
ATOM 1394 O O . ARG A 1 180 ? -10.887 6.010 -2.143 1.00 88.75 180 ARG A O 1
ATOM 1401 N N . LYS A 1 181 ? -9.822 6.905 -3.904 1.00 86.88 181 LYS A N 1
ATOM 1402 C CA . LYS A 1 181 ? -11.040 7.181 -4.692 1.00 86.88 181 LYS A CA 1
ATOM 1403 C C . LYS A 1 181 ? -11.625 5.919 -5.329 1.00 86.88 181 LYS A C 1
ATOM 1405 O O . LYS A 1 181 ? -12.836 5.754 -5.334 1.00 86.88 181 LYS A O 1
ATOM 1410 N N . GLU A 1 182 ? -10.781 5.031 -5.849 1.00 84.56 182 GLU A N 1
ATOM 1411 C CA . GLU A 1 182 ? -11.221 3.785 -6.494 1.00 84.56 182 GLU A CA 1
ATOM 1412 C C . GLU A 1 182 ? -11.843 2.800 -5.495 1.00 84.56 182 GLU A C 1
ATOM 1414 O O . GLU A 1 182 ? -12.847 2.150 -5.783 1.00 84.56 182 GLU A O 1
ATOM 1419 N N . VAL A 1 183 ? -11.270 2.708 -4.295 1.00 81.44 183 VAL A N 1
ATOM 1420 C CA . VAL A 1 183 ? -11.642 1.698 -3.299 1.00 81.44 183 VAL A CA 1
ATOM 1421 C C . VAL A 1 183 ? -12.849 2.125 -2.448 1.00 81.44 183 VAL A C 1
ATOM 1423 O O . VAL A 1 183 ? -13.416 1.296 -1.745 1.00 81.44 183 VAL A O 1
ATOM 1426 N N . GLN A 1 184 ? -13.343 3.365 -2.578 1.00 69.25 184 GLN A N 1
ATOM 1427 C CA . GLN A 1 184 ? -14.607 3.798 -1.950 1.00 69.25 184 GLN A CA 1
ATOM 1428 C C . GLN A 1 184 ? -15.806 2.900 -2.303 1.00 69.25 184 GLN A C 1
ATOM 1430 O O . GLN A 1 184 ? -16.756 2.830 -1.529 1.00 69.25 184 GLN A O 1
ATOM 1435 N N . ASN A 1 185 ? -15.738 2.181 -3.427 1.00 61.62 185 ASN A N 1
ATOM 1436 C CA . ASN A 1 185 ? -16.798 1.295 -3.910 1.00 61.62 185 ASN A CA 1
ATOM 1437 C C . ASN A 1 185 ? -16.445 -0.203 -3.804 1.00 61.62 185 ASN A C 1
ATOM 1439 O O . ASN A 1 185 ? -17.115 -1.029 -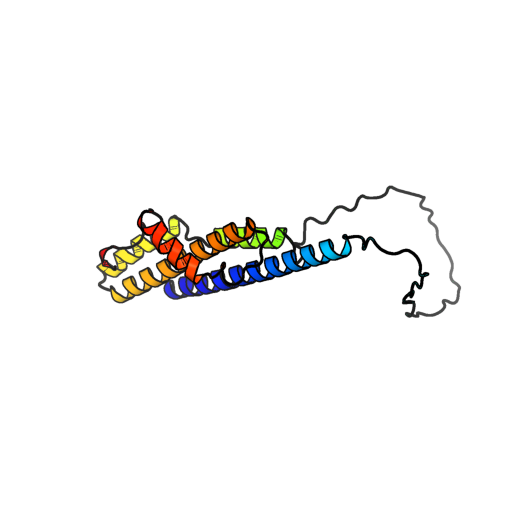4.418 1.00 61.62 185 ASN A O 1
ATOM 1443 N N . SER A 1 186 ? -15.373 -0.566 -3.090 1.00 71.69 186 SER A N 1
ATOM 1444 C CA . SER A 1 186 ? -14.832 -1.931 -3.058 1.00 71.69 186 SER A CA 1
ATOM 1445 C C . SER A 1 186 ? -14.814 -2.522 -1.646 1.00 71.69 186 SER A C 1
ATOM 1447 O O . SER A 1 186 ? -14.484 -1.844 -0.674 1.00 71.69 186 SER A O 1
ATOM 1449 N N . ASP A 1 187 ? -15.063 -3.831 -1.548 1.00 79.75 187 ASP A N 1
ATOM 1450 C CA . ASP A 1 187 ? -15.035 -4.612 -0.300 1.00 79.75 187 ASP A CA 1
ATOM 1451 C C . ASP A 1 187 ? -13.641 -4.746 0.344 1.00 79.75 187 ASP A C 1
ATOM 1453 O O . ASP A 1 187 ? -13.484 -5.408 1.372 1.00 79.75 187 ASP A O 1
ATOM 1457 N N . ALA A 1 188 ? -12.608 -4.105 -0.213 1.00 83.88 188 ALA A N 1
ATOM 1458 C CA . ALA A 1 188 ? -11.245 -4.180 0.308 1.00 83.88 188 ALA A CA 1
ATOM 1459 C C . ALA A 1 188 ? -11.128 -3.705 1.771 1.00 83.88 188 ALA A C 1
ATOM 1461 O O . ALA A 1 188 ? -10.264 -4.197 2.499 1.00 83.88 188 ALA A O 1
ATOM 1462 N N . PHE A 1 189 ? -12.006 -2.796 2.210 1.00 89.44 189 PHE A N 1
ATOM 1463 C CA . PHE A 1 189 ? -12.051 -2.250 3.573 1.00 89.44 189 PHE A CA 1
ATOM 1464 C C . PHE A 1 189 ? -13.251 -2.745 4.398 1.00 89.44 189 PHE A C 1
ATOM 1466 O O . PHE A 1 189 ? -13.642 -2.112 5.376 1.00 89.44 189 PHE A O 1
ATOM 1473 N N . SER A 1 190 ? -13.823 -3.906 4.062 1.00 89.69 190 SER A N 1
ATOM 1474 C CA . SER A 1 190 ? -14.969 -4.513 4.772 1.00 89.69 190 SER A CA 1
ATOM 1475 C C . SER A 1 190 ? -14.733 -4.814 6.270 1.00 89.69 190 SER A C 1
ATOM 1477 O O . SER A 1 190 ? -15.677 -5.112 7.019 1.00 89.69 190 SER A O 1
ATOM 1479 N N . TRP A 1 191 ? -13.476 -4.734 6.719 1.00 92.94 191 TRP A N 1
ATOM 1480 C CA . TRP A 1 191 ? -13.053 -4.856 8.113 1.00 92.94 191 TRP A CA 1
ATOM 1481 C C . TRP A 1 191 ? -13.211 -3.564 8.929 1.00 92.94 191 TRP A C 1
ATOM 1483 O O . TRP A 1 191 ? -13.219 -3.635 10.158 1.00 92.94 191 TRP A O 1
ATOM 1493 N N . GLN A 1 192 ? -13.343 -2.398 8.286 1.00 92.25 192 GLN A N 1
ATOM 1494 C CA . GLN A 1 192 ? -13.473 -1.114 8.978 1.00 92.25 192 GLN A CA 1
ATOM 1495 C C . GLN A 1 192 ? -14.800 -1.010 9.737 1.00 92.25 192 GLN A C 1
ATOM 1497 O O . GLN A 1 192 ? -15.857 -1.436 9.263 1.00 92.25 192 GLN A O 1
ATOM 1502 N N . SER A 1 193 ? -14.758 -0.381 10.912 1.00 89.56 193 SER A N 1
ATOM 1503 C CA . SER A 1 193 ? -15.959 -0.034 11.663 1.00 89.56 193 SER A CA 1
ATOM 1504 C C . SER A 1 193 ? -16.443 1.356 11.262 1.00 89.56 193 SER A C 1
ATOM 1506 O O . SER A 1 193 ? -15.725 2.346 11.413 1.00 89.56 193 SER A O 1
ATOM 1508 N N . LYS A 1 194 ? -17.700 1.443 10.809 1.00 88.31 194 LYS A N 1
ATOM 1509 C CA . LYS A 1 194 ? -18.364 2.716 10.468 1.00 88.31 194 LYS A CA 1
ATOM 1510 C C . LYS A 1 194 ? -18.561 3.631 11.680 1.00 88.31 194 LYS A C 1
ATOM 1512 O O . LYS A 1 194 ? -18.722 4.829 11.514 1.00 88.31 194 LYS A O 1
ATOM 1517 N N . ILE A 1 195 ? -18.546 3.062 12.885 1.00 87.81 195 ILE A N 1
ATOM 1518 C CA . ILE A 1 195 ? -18.714 3.792 14.152 1.00 87.81 195 ILE A CA 1
ATOM 1519 C C . ILE A 1 195 ? -17.436 4.578 14.499 1.00 87.81 195 ILE A C 1
ATOM 1521 O O . ILE A 1 195 ? -17.480 5.548 15.244 1.00 87.81 195 ILE A O 1
ATOM 1525 N N . LEU A 1 196 ? -16.292 4.157 13.949 1.00 85.00 196 LEU A N 1
ATOM 1526 C CA . LEU A 1 196 ? -14.971 4.738 14.203 1.00 85.00 196 LEU A CA 1
ATOM 1527 C C . LEU A 1 196 ? -14.495 5.675 13.080 1.00 85.00 196 LEU A C 1
ATOM 1529 O O . LEU A 1 196 ? -13.331 6.086 13.106 1.00 85.00 196 LEU A O 1
ATOM 1533 N N . ALA A 1 197 ? -15.358 5.941 12.093 1.00 71.12 197 ALA A N 1
ATOM 1534 C CA . ALA A 1 197 ? -15.078 6.801 10.945 1.00 71.12 197 ALA A CA 1
ATOM 1535 C C . ALA A 1 197 ? -14.932 8.274 11.356 1.00 71.12 197 ALA A C 1
ATOM 1537 O O . ALA A 1 197 ? -15.747 8.744 12.180 1.00 71.12 197 ALA A O 1
#

Sequence (197 aa):
MLNGEYNEGVEKVGKYLTRYLAVRQRRLLLAAALKSDEQPSHLDDETASQASSNFSGMSAYTTGTRKGSSASTSFSTSTKGRGRQRNRGKIRAGSPDEEMALVEHLKGMSLTEGAKSELKTLLISLVMLREEDTARKLQRTAEKFQLSQMAAVKLAEDAMTTDKIDEHTFTLDRYVQKIRKEVQNSDAFSWQSKILA

Organism: Sesamum radiatum (NCBI:txid300843)

InterPro domains:
  IPR006849 Elongator complex protein 1 [PTHR12747] (4-192)
  IPR056169 ELP1, three-helical bundle [PF23936] (14-144)